Protein AF-0000000084722527 (afdb_homodimer)

Foldseek 3Di:
DWDQVLAFDKAFWDKDAAALVLQVVVCVVVVHPPVLSHPQVVVVVVPDNGRFHDQCSCVPDDGPDDPCNSGVDDPVQKDWDDKDKDFPDTDHHGWIKIKMKGWNGKDWDQDPVGIKIKTKMKMWIATPVRHTGMMMIIIIIGHDPPPPD/DWDQVLAFDKAFWDKDAAALVLQVVVCVVVVHPDVLSHPQVVVVVVPDNGRFHDQCSCVPDDGPDDVCVSGVHDPVQKDWDDKDKDFPDTDHHGWIKIKMKGWNGKDWDQDPVGIKIKTKMKMWIATPVRHTGMMMIIIIIGHDPPPPD

Nearest PDB structures (foldseek):
  8huc-assembly2_B  TM=7.405E-01  e=5.579E-07  Pseudomonas aeruginosa UCBPP-PA14
  8huc-assembly2_D  TM=7.353E-01  e=4.988E-07  Pseudomonas aeruginosa UCBPP-PA14
  8khg-assembly1_B  TM=7.030E-01  e=1.156E-06  Pseudomonas aeruginosa
  8huc-assembly1_A  TM=7.184E-01  e=1.446E-06  Pseudomonas aeruginosa UCBPP-PA14
  8huc-assembly1_C  TM=7.176E-01  e=1.618E-06  Pseudomonas aeruginosa UCBPP-PA14

pLDDT: mean 89.91, std 11.73, range [32.03, 98.75]

Solvent-accessible surface area (backbone atoms only — not comparable to full-atom values): 15650 Å² total; per-residue (Å²): 127,69,61,67,79,34,46,68,44,61,33,59,69,19,82,38,75,37,43,60,68,57,34,35,47,39,30,56,48,32,70,50,80,60,54,40,37,72,34,44,68,59,11,38,76,66,73,35,95,36,27,38,45,59,90,71,48,70,70,39,56,61,50,67,49,49,67,38,70,63,58,70,48,60,74,81,25,55,41,77,38,34,39,36,40,40,45,72,50,87,52,40,48,70,40,47,34,34,20,30,40,30,30,70,39,64,45,83,42,78,51,97,94,38,72,33,29,34,36,31,38,33,37,42,28,22,37,86,86,65,48,72,32,35,38,34,42,35,35,31,38,37,44,68,67,75,67,81,118,128,70,61,67,80,34,47,67,44,61,34,61,69,20,82,37,75,37,44,59,67,56,34,35,48,38,31,55,47,32,71,52,80,58,53,40,38,71,32,44,68,58,10,38,76,65,74,35,94,36,25,39,46,61,90,70,48,69,73,37,56,61,49,67,48,46,67,40,70,62,58,70,47,60,74,82,26,55,40,76,38,31,39,35,39,39,44,71,49,89,52,41,49,70,41,48,33,31,22,29,38,32,30,70,40,67,43,82,42,78,52,98,92,38,74,33,28,34,37,31,38,35,37,42,30,20,38,86,86,64,48,73,33,36,38,34,39,34,34,30,37,37,45,70,70,74,67,79,118

InterPro domains:
  IPR016709 Dehydratase subunit HadA-like [PIRSF018072] (2-147)
  IPR029069 HotDog domain superfamily [SSF54637] (6-145)
  IPR039569 FAS1-like, dehydratase domain region [PF13452] (6-134)

Organism: Cystobacter fuscus (strain ATCC 25194 / DSM 2262 / NBRC 100088 / M29) (NCBI:txid1242864)

Structure (mmCIF, N/CA/C/O backbone):
data_AF-0000000084722527-model_v1
#
loop_
_entity.id
_entity.type
_entity.pdbx_description
1 polymer 'MaoC domain protein'
#
loop_
_atom_site.group_PDB
_atom_site.id
_atom_site.type_symbol
_atom_site.label_atom_id
_atom_site.label_alt_id
_atom_site.label_comp_id
_atom_site.label_asym_id
_atom_site.label_entity_id
_atom_site.label_seq_id
_atom_site.pdbx_PDB_ins_code
_atom_site.Cartn_x
_atom_site.Cartn_y
_atom_site.Cartn_z
_atom_site.occupancy
_atom_site.B_iso_or_equiv
_atom_site.auth_seq_id
_atom_site.auth_comp_id
_atom_site.auth_asym_id
_atom_site.auth_atom_id
_atom_site.pdbx_PDB_model_num
ATOM 1 N N . MET A 1 1 ? 9.117 -26.438 -3.932 1 74.56 1 MET A N 1
ATOM 2 C CA . MET A 1 1 ? 9.656 -25.734 -2.775 1 74.56 1 MET A CA 1
ATOM 3 C C . MET A 1 1 ? 10.688 -24.688 -3.207 1 74.56 1 MET A C 1
ATOM 5 O O . MET A 1 1 ? 11.422 -24.906 -4.172 1 74.56 1 MET A O 1
ATOM 9 N N . LEU A 1 2 ? 10.648 -23.484 -2.516 1 81.94 2 LEU A N 1
ATOM 10 C CA . LEU A 1 2 ? 11.586 -22.438 -2.891 1 81.94 2 LEU A CA 1
ATOM 11 C C . LEU A 1 2 ? 13 -22.781 -2.447 1 81.94 2 LEU A C 1
ATOM 13 O O . LEU A 1 2 ? 13.188 -23.469 -1.436 1 81.94 2 LEU A O 1
ATOM 17 N N . ASP A 1 3 ? 13.922 -22.453 -3.217 1 83.44 3 ASP A N 1
ATOM 18 C CA . ASP A 1 3 ? 15.336 -22.594 -2.867 1 83.44 3 ASP A CA 1
ATOM 19 C C . ASP A 1 3 ? 15.711 -21.672 -1.708 1 83.44 3 ASP A C 1
ATOM 21 O O . ASP A 1 3 ? 15.711 -20.453 -1.854 1 83.44 3 ASP A O 1
ATOM 25 N N . LYS A 1 4 ? 16.016 -22.203 -0.571 1 86.44 4 LYS A N 1
ATOM 26 C CA . LYS A 1 4 ? 16.359 -21.406 0.607 1 86.44 4 LYS A CA 1
ATOM 27 C C . LYS A 1 4 ? 17.641 -20.594 0.368 1 86.44 4 LYS A C 1
ATOM 29 O O . LYS A 1 4 ? 17.906 -19.641 1.095 1 86.44 4 LYS A O 1
ATOM 34 N N . ASN A 1 5 ? 18.359 -20.984 -0.631 1 87.06 5 ASN A N 1
ATOM 35 C CA . ASN A 1 5 ? 19.562 -20.234 -0.964 1 87.06 5 ASN A CA 1
ATOM 36 C C . ASN A 1 5 ? 19.234 -18.859 -1.533 1 87.06 5 ASN A C 1
ATOM 38 O O . ASN A 1 5 ? 20.109 -18.016 -1.686 1 87.06 5 ASN A O 1
ATOM 42 N N . ALA A 1 6 ? 18 -18.734 -1.742 1 89.19 6 ALA A N 1
ATOM 43 C CA . ALA A 1 6 ? 17.562 -17.438 -2.254 1 89.19 6 ALA A CA 1
ATOM 44 C C . ALA A 1 6 ? 17.641 -16.359 -1.174 1 89.19 6 ALA A C 1
ATOM 46 O O . ALA A 1 6 ? 17.672 -15.164 -1.479 1 89.19 6 ALA A O 1
ATOM 47 N N . ILE A 1 7 ? 17.625 -16.797 0.083 1 93.06 7 ILE A N 1
ATOM 48 C CA . ILE A 1 7 ? 17.641 -15.836 1.183 1 93.06 7 ILE A CA 1
ATOM 49 C C . ILE A 1 7 ? 18.891 -14.961 1.076 1 93.06 7 ILE A C 1
ATOM 51 O O . ILE A 1 7 ? 20 -15.477 0.909 1 93.06 7 ILE A O 1
ATOM 55 N N . GLY A 1 8 ? 18.703 -13.68 1.113 1 93.06 8 GLY A N 1
ATOM 56 C CA . GLY A 1 8 ? 19.828 -12.758 1.062 1 93.06 8 GLY A CA 1
ATOM 57 C C . GLY A 1 8 ? 20.109 -12.242 -0.335 1 93.06 8 GLY A C 1
ATOM 58 O O . GLY A 1 8 ? 20.828 -11.25 -0.503 1 93.06 8 GLY A O 1
ATOM 59 N N . ARG A 1 9 ? 19.609 -12.961 -1.325 1 92.5 9 ARG A N 1
ATOM 60 C CA . ARG A 1 9 ? 19.734 -12.422 -2.678 1 92.5 9 ARG A CA 1
ATOM 61 C C . ARG A 1 9 ? 19.141 -11.023 -2.771 1 92.5 9 ARG A C 1
ATOM 63 O O . ARG A 1 9 ? 18.078 -10.758 -2.193 1 92.5 9 ARG A O 1
ATOM 70 N N . ALA A 1 10 ? 19.906 -10.156 -3.477 1 92.56 10 ALA A N 1
ATOM 71 C CA . ALA A 1 10 ? 19.453 -8.773 -3.613 1 92.56 10 ALA A CA 1
ATOM 72 C C . ALA A 1 10 ? 19.703 -8.25 -5.027 1 92.56 10 ALA A C 1
ATOM 74 O O . ALA A 1 10 ? 20.641 -8.688 -5.699 1 92.56 10 ALA A O 1
ATOM 75 N N . SER A 1 11 ? 18.859 -7.441 -5.453 1 92 11 SER A N 1
ATOM 76 C CA . SER A 1 11 ? 19.094 -6.754 -6.719 1 92 11 SER A CA 1
ATOM 77 C C . SER A 1 11 ? 20.031 -5.566 -6.543 1 92 11 SER A C 1
ATOM 79 O O . SER A 1 11 ? 20.172 -5.043 -5.438 1 92 11 SER A O 1
ATOM 81 N N . PRO A 1 12 ? 20.75 -5.227 -7.699 1 91.94 12 PRO A N 1
ATOM 82 C CA . PRO A 1 12 ? 21.344 -3.889 -7.629 1 91.94 12 PRO A CA 1
ATOM 83 C C . PRO A 1 12 ? 20.297 -2.787 -7.461 1 91.94 12 PRO A C 1
ATOM 85 O O . PRO A 1 12 ? 19.125 -3.002 -7.754 1 91.94 12 PRO A O 1
ATOM 88 N N . PRO A 1 13 ? 20.734 -1.684 -6.883 1 94.3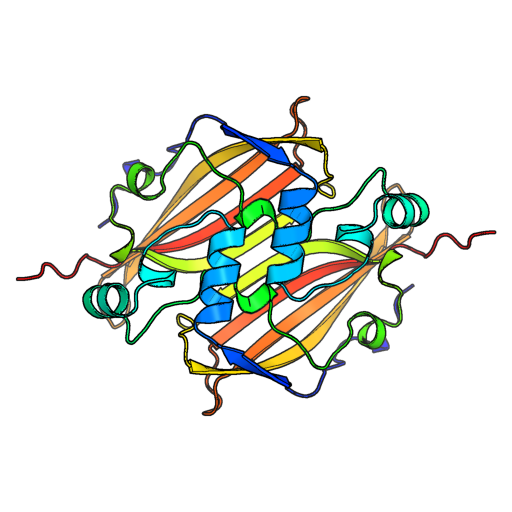8 13 PRO A N 1
ATOM 89 C CA . PRO A 1 13 ? 19.781 -0.569 -6.82 1 94.38 13 PRO A CA 1
ATOM 90 C C . PRO A 1 13 ? 19.359 -0.081 -8.203 1 94.38 13 PRO A C 1
ATOM 92 O O . PRO A 1 13 ? 20.172 -0.078 -9.141 1 94.38 13 PRO A O 1
ATOM 95 N N . PHE A 1 14 ? 18.141 0.247 -8.328 1 95.56 14 PHE A N 1
ATOM 96 C CA . PHE A 1 14 ? 17.578 0.773 -9.57 1 95.56 14 PHE A CA 1
ATOM 97 C C . PHE A 1 14 ? 17 2.166 -9.352 1 95.56 14 PHE A C 1
ATOM 99 O O . PHE A 1 14 ? 16.266 2.396 -8.383 1 95.56 14 PHE A O 1
ATOM 106 N N . LEU A 1 15 ? 17.328 3.023 -10.258 1 97.56 15 LEU A N 1
ATOM 107 C CA . LEU A 1 15 ? 16.922 4.414 -10.102 1 97.56 15 LEU A CA 1
ATOM 108 C C . LEU A 1 15 ? 15.461 4.602 -10.5 1 97.56 15 LEU A C 1
ATOM 110 O O . LEU A 1 15 ? 15.047 4.148 -11.57 1 97.56 15 LEU A O 1
ATOM 114 N N . ASN A 1 16 ? 14.672 5.219 -9.656 1 98.12 16 ASN A N 1
ATOM 115 C CA . ASN A 1 16 ? 13.328 5.727 -9.914 1 98.12 16 ASN A CA 1
ATOM 116 C C . ASN A 1 16 ? 13.281 7.25 -9.828 1 98.12 16 ASN A C 1
ATOM 118 O O . ASN A 1 16 ? 13.547 7.824 -8.766 1 98.12 16 ASN A O 1
ATOM 122 N N . GLU A 1 17 ? 12.938 7.871 -10.969 1 98.44 17 GLU A N 1
ATOM 123 C CA . GLU A 1 17 ? 12.711 9.312 -10.961 1 98.44 17 GLU A CA 1
ATOM 124 C C . GLU A 1 17 ? 11.242 9.641 -10.711 1 98.44 17 GLU A C 1
ATOM 126 O O . GLU A 1 17 ? 10.367 9.211 -11.469 1 98.44 17 GLU A O 1
ATOM 131 N N . VAL A 1 18 ? 11 10.391 -9.695 1 98.38 18 VAL A N 1
ATOM 132 C CA . VAL A 1 18 ? 9.625 10.688 -9.297 1 98.38 18 VAL A CA 1
ATOM 133 C C . VAL A 1 18 ? 9.117 11.898 -10.078 1 98.38 18 VAL A C 1
ATOM 135 O O . VAL A 1 18 ? 9.516 13.031 -9.797 1 98.38 18 VAL A O 1
ATOM 138 N N . GLU A 1 19 ? 8.211 11.633 -10.977 1 98.19 19 GLU A N 1
ATOM 139 C CA . GLU A 1 19 ? 7.656 12.688 -11.828 1 98.19 19 GLU A CA 1
ATOM 140 C C . GLU A 1 19 ? 6.309 13.172 -11.305 1 98.19 19 GLU A C 1
ATOM 142 O O . GLU A 1 19 ? 5.523 12.391 -10.773 1 98.19 19 GLU A O 1
ATOM 147 N N . LYS A 1 20 ? 6.047 14.469 -11.57 1 98.19 20 LYS A N 1
ATOM 148 C CA . LYS A 1 20 ? 4.746 15.023 -11.195 1 98.19 20 LYS A CA 1
ATOM 149 C C . LYS A 1 20 ? 3.609 14.25 -11.859 1 98.19 20 LYS A C 1
ATOM 151 O O . LYS A 1 20 ? 2.6 13.953 -11.219 1 98.19 20 LYS A O 1
ATOM 156 N N . GLY A 1 21 ? 3.818 13.977 -13.148 1 97.88 21 GLY A N 1
ATOM 157 C CA . GLY A 1 21 ? 2.793 13.25 -13.875 1 97.88 21 GLY A CA 1
ATOM 158 C C . GLY A 1 21 ? 2.5 11.883 -13.289 1 97.88 21 GLY A C 1
ATOM 159 O O . GLY A 1 21 ? 1.345 11.453 -13.234 1 97.88 21 GLY A O 1
ATOM 160 N N . ALA A 1 22 ? 3.527 11.195 -12.883 1 97.62 22 ALA A N 1
ATOM 161 C CA . ALA A 1 22 ? 3.355 9.883 -12.273 1 97.62 22 ALA A CA 1
ATOM 162 C C . ALA A 1 22 ? 2.582 9.977 -10.969 1 97.62 22 ALA A C 1
ATOM 164 O O . ALA A 1 22 ? 1.704 9.156 -10.695 1 97.62 22 ALA A O 1
ATOM 165 N N . ILE A 1 23 ? 2.902 11 -10.125 1 98.25 23 ILE A N 1
ATOM 166 C CA . ILE A 1 23 ? 2.201 11.227 -8.867 1 98.25 23 ILE A CA 1
ATOM 167 C C . ILE A 1 23 ? 0.716 11.461 -9.141 1 98.25 23 ILE A C 1
ATOM 169 O O . ILE A 1 23 ? -0.143 10.859 -8.492 1 98.25 23 ILE A O 1
ATOM 173 N N . ARG A 1 24 ? 0.403 12.266 -10.148 1 97.94 24 ARG A N 1
ATOM 174 C CA . ARG A 1 24 ? -0.982 12.609 -10.461 1 97.94 24 ARG A CA 1
ATOM 175 C C . ARG A 1 24 ? -1.755 11.383 -10.938 1 97.94 24 ARG A C 1
ATOM 177 O O . ARG A 1 24 ? -2.877 11.141 -10.484 1 97.94 24 ARG A O 1
ATOM 184 N N . ARG A 1 25 ? -1.151 10.648 -11.812 1 97.69 25 ARG A N 1
ATOM 185 C CA . ARG A 1 25 ? -1.811 9.445 -12.312 1 97.69 25 ARG A CA 1
ATOM 186 C C . ARG A 1 25 ? -2.084 8.453 -11.188 1 97.69 25 ARG A C 1
ATOM 188 O O . ARG A 1 25 ? -3.146 7.832 -11.148 1 97.69 25 ARG A O 1
ATOM 195 N N . PHE A 1 26 ? -1.104 8.328 -10.312 1 97.81 26 PHE A N 1
ATOM 196 C CA . PHE A 1 26 ? -1.266 7.43 -9.172 1 97.81 26 PHE A CA 1
ATOM 197 C C . PHE A 1 26 ? -2.404 7.898 -8.273 1 97.81 26 PHE A C 1
ATOM 199 O O . PHE A 1 26 ? -3.287 7.113 -7.926 1 97.81 26 PHE A O 1
ATOM 206 N N . ALA A 1 27 ? -2.43 9.148 -7.945 1 96.5 27 ALA A N 1
ATOM 207 C CA . ALA A 1 27 ? -3.482 9.711 -7.105 1 96.5 27 ALA A CA 1
ATOM 208 C C . ALA A 1 27 ? -4.855 9.531 -7.746 1 96.5 27 ALA A C 1
ATOM 210 O O . ALA A 1 27 ? -5.828 9.195 -7.062 1 96.5 27 ALA A O 1
ATOM 211 N N . GLU A 1 28 ? -4.934 9.734 -9.047 1 96 28 GLU A N 1
ATOM 212 C CA . GLU A 1 28 ? -6.188 9.539 -9.766 1 96 28 GLU A CA 1
ATOM 213 C C . GLU A 1 28 ? -6.68 8.102 -9.648 1 96 28 GLU A C 1
ATOM 215 O O . GLU A 1 28 ? -7.875 7.863 -9.461 1 96 28 GLU A O 1
ATOM 220 N N . SER A 1 29 ? -5.777 7.215 -9.781 1 95.31 29 SER A N 1
ATOM 221 C CA . SER A 1 29 ? -6.156 5.805 -9.703 1 95.31 29 SER A CA 1
ATOM 222 C C . SER A 1 29 ? -6.68 5.453 -8.312 1 95.31 29 SER A C 1
ATOM 224 O O . SER A 1 29 ? -7.449 4.5 -8.156 1 95.31 29 SER A O 1
ATOM 226 N N . LEU A 1 30 ? -6.238 6.148 -7.281 1 93.81 30 LEU A N 1
ATOM 227 C CA . LEU A 1 30 ? -6.719 5.957 -5.918 1 93.81 30 LEU A CA 1
ATOM 228 C C . LEU A 1 30 ? -8.078 6.617 -5.723 1 93.81 30 LEU A C 1
ATOM 230 O O . LEU A 1 30 ? -8.766 6.355 -4.73 1 93.81 30 LEU A O 1
ATOM 234 N N . GLY A 1 31 ? -8.422 7.496 -6.652 1 91.81 31 GLY A N 1
ATOM 235 C CA . GLY A 1 31 ? -9.578 8.344 -6.406 1 91.81 31 GLY A CA 1
ATOM 236 C C . GLY A 1 31 ? -9.336 9.383 -5.324 1 91.81 31 GLY A C 1
ATOM 237 O O . GLY A 1 31 ? -10.273 9.805 -4.641 1 91.81 31 GLY A O 1
ATOM 238 N N . ASP A 1 32 ? -8.109 9.703 -4.996 1 89.69 32 ASP A N 1
ATOM 239 C CA . ASP A 1 32 ? -7.711 10.711 -4.012 1 89.69 32 ASP A CA 1
ATOM 240 C C . ASP A 1 32 ? -7.379 12.039 -4.688 1 89.69 32 ASP A C 1
ATOM 242 O O . ASP A 1 32 ? -6.34 12.164 -5.344 1 89.69 32 ASP A O 1
ATOM 246 N N . TYR A 1 33 ? -8.18 13.031 -4.473 1 90.69 33 TYR A N 1
ATOM 247 C CA . TYR A 1 33 ? -8.023 14.289 -5.18 1 90.69 33 TYR A CA 1
ATOM 248 C C . TYR A 1 33 ? -7.523 15.383 -4.242 1 90.69 33 TYR A C 1
ATOM 250 O O . TYR A 1 33 ? -7.84 16.562 -4.43 1 90.69 33 TYR A O 1
ATOM 258 N N . ASN A 1 34 ? -6.82 14.992 -3.195 1 88.94 34 ASN A N 1
ATOM 259 C CA . ASN A 1 34 ? -6.102 15.961 -2.373 1 88.94 34 ASN A CA 1
ATOM 260 C C . ASN A 1 34 ? -5.211 16.859 -3.221 1 88.94 34 ASN A C 1
ATOM 262 O O . ASN A 1 34 ? -4.332 16.391 -3.934 1 88.94 34 ASN A O 1
ATOM 266 N N . PRO A 1 35 ? -5.422 18.141 -3.152 1 93.81 35 PRO A N 1
ATOM 267 C CA . PRO A 1 35 ? -4.703 19.047 -4.051 1 93.81 35 PRO A CA 1
ATOM 268 C C . PRO A 1 35 ? -3.188 18.969 -3.881 1 93.81 35 PRO A C 1
ATOM 270 O O . PRO A 1 35 ? -2.439 19.375 -4.773 1 93.81 35 PRO A O 1
ATOM 273 N N . ILE A 1 36 ? -2.648 18.438 -2.768 1 93.12 36 ILE A N 1
ATOM 274 C CA . ILE A 1 36 ? -1.209 18.391 -2.543 1 93.12 36 ILE A CA 1
ATOM 275 C C . ILE A 1 36 ? -0.568 17.422 -3.545 1 93.12 36 ILE A C 1
ATOM 277 O O . ILE A 1 36 ? 0.649 17.453 -3.74 1 93.12 36 ILE A O 1
ATOM 281 N N . TYR A 1 37 ? -1.357 16.578 -4.195 1 96.69 37 TYR A N 1
ATOM 282 C CA . TYR A 1 37 ? -0.841 15.633 -5.18 1 96.69 37 TYR A CA 1
ATOM 283 C C . TYR A 1 37 ? -0.865 16.234 -6.578 1 96.69 37 TYR A C 1
ATOM 285 O O . TYR A 1 37 ? -0.259 15.703 -7.508 1 96.69 37 TYR A O 1
ATOM 293 N N . TYR A 1 38 ? -1.488 17.344 -6.809 1 97.44 38 TYR A N 1
ATOM 294 C CA . TYR A 1 38 ? -1.798 17.812 -8.148 1 97.44 38 TYR A CA 1
ATOM 295 C C . TYR A 1 38 ? -1.269 19.219 -8.367 1 97.44 38 TYR A C 1
ATOM 297 O O . TYR A 1 38 ? -0.837 19.578 -9.469 1 97.44 38 TYR A O 1
ATOM 305 N N . ASP A 1 39 ? -1.399 20.047 -7.336 1 97.5 39 ASP A N 1
ATOM 306 C CA . ASP A 1 39 ? -1.161 21.484 -7.434 1 97.5 39 ASP A CA 1
ATOM 307 C C . ASP A 1 39 ? 0.083 21.891 -6.648 1 97.5 39 ASP A C 1
ATOM 309 O O . ASP A 1 39 ? 0.046 21.969 -5.418 1 97.5 39 ASP A O 1
ATOM 313 N N . GLU A 1 40 ? 1.125 22.234 -7.355 1 97.12 40 GLU A N 1
ATOM 314 C CA . GLU A 1 40 ? 2.4 22.547 -6.715 1 97.12 40 GLU A CA 1
ATOM 315 C C . GLU A 1 40 ? 2.281 23.766 -5.809 1 97.12 40 GLU A C 1
ATOM 317 O O . GLU A 1 40 ? 2.873 23.812 -4.727 1 97.12 40 GLU A O 1
ATOM 322 N N . GLU A 1 41 ? 1.612 24.797 -6.27 1 97.19 41 GLU A N 1
ATOM 323 C CA . GLU A 1 41 ? 1.438 26 -5.449 1 97.19 41 GLU A CA 1
ATOM 324 C C . GLU A 1 41 ? 0.711 25.672 -4.148 1 97.19 41 GLU A C 1
ATOM 326 O O . GLU A 1 41 ? 1.104 26.141 -3.078 1 97.19 41 GLU A O 1
ATOM 331 N N . TYR A 1 42 ? -0.337 24.922 -4.305 1 95.06 42 TYR A N 1
ATOM 332 C CA . TYR A 1 42 ? -1.058 24.516 -3.104 1 95.06 42 TYR A CA 1
ATOM 333 C C . TYR A 1 42 ? -0.158 23.703 -2.178 1 95.06 42 TYR A C 1
ATOM 335 O O . TYR A 1 42 ? -0.179 23.891 -0.959 1 95.06 42 TYR A O 1
ATOM 343 N N . ALA A 1 43 ? 0.605 22.734 -2.697 1 94.44 43 ALA A N 1
ATOM 344 C CA . ALA A 1 43 ? 1.517 21.922 -1.892 1 94.44 43 ALA A CA 1
ATOM 345 C C . ALA A 1 43 ? 2.518 22.797 -1.147 1 94.44 43 ALA A C 1
ATOM 347 O O . ALA A 1 43 ? 2.734 22.625 0.054 1 94.44 43 ALA A O 1
ATOM 348 N N . ARG A 1 44 ? 3.072 23.797 -1.821 1 95 44 ARG A N 1
ATOM 349 C CA . ARG A 1 44 ? 4.027 24.703 -1.191 1 95 44 ARG A CA 1
ATOM 350 C C . ARG A 1 44 ? 3.367 25.5 -0.068 1 95 44 ARG A C 1
ATOM 352 O O . ARG A 1 44 ? 3.949 25.672 1.005 1 95 44 ARG A O 1
ATOM 359 N N . ALA A 1 45 ? 2.188 25.953 -0.37 1 92.81 45 ALA A N 1
ATOM 360 C CA . ALA A 1 45 ? 1.446 26.703 0.641 1 92.81 45 ALA A CA 1
ATOM 361 C C . ALA A 1 45 ? 1.139 25.828 1.854 1 92.81 45 ALA A C 1
ATOM 363 O O . ALA A 1 45 ? 0.921 26.344 2.955 1 92.81 45 ALA A O 1
ATOM 364 N N . SER A 1 46 ? 1.127 24.516 1.646 1 88.19 46 SER A N 1
ATOM 365 C CA . SER A 1 46 ? 0.831 23.562 2.709 1 88.19 46 SER A CA 1
ATOM 366 C C . SER A 1 46 ? 2.102 23.125 3.43 1 88.19 46 SER A C 1
ATOM 368 O O . SER A 1 46 ? 2.062 22.25 4.289 1 88.19 46 SER A O 1
ATOM 370 N N . GLY A 1 47 ? 3.254 23.641 3.016 1 89.94 47 GLY A N 1
ATOM 371 C CA . GLY A 1 47 ? 4.48 23.406 3.758 1 89.94 47 GLY A CA 1
ATOM 372 C C . GLY A 1 47 ? 5.395 22.391 3.084 1 89.94 47 GLY A C 1
ATOM 373 O O . GLY A 1 47 ? 6.414 22 3.652 1 89.94 47 GLY A O 1
ATOM 374 N N . TYR A 1 48 ? 5.074 21.953 1.929 1 93.12 48 TYR A N 1
ATOM 375 C CA . TYR A 1 48 ? 5.91 21 1.197 1 93.12 48 TYR A CA 1
ATOM 376 C C . TYR A 1 48 ? 6.719 21.703 0.117 1 93.12 48 TYR A C 1
ATOM 378 O O . TYR A 1 48 ? 6.32 22.766 -0.37 1 93.12 48 TYR A O 1
ATOM 386 N N . PRO A 1 49 ? 7.797 21.172 -0.218 1 95.75 49 PRO A N 1
ATOM 387 C CA . PRO A 1 49 ? 8.609 21.828 -1.239 1 95.75 49 PRO A CA 1
ATOM 388 C C . PRO A 1 49 ? 7.996 21.75 -2.633 1 95.75 49 PRO A C 1
ATOM 390 O O . PRO A 1 49 ? 8.289 22.578 -3.496 1 95.75 49 PRO A O 1
ATOM 393 N N . THR A 1 50 ? 7.242 20.797 -2.971 1 97.25 50 THR A N 1
ATOM 394 C CA . THR A 1 50 ? 6.551 20.5 -4.223 1 97.25 50 THR A CA 1
ATOM 395 C C . THR A 1 50 ? 5.445 19.484 -4 1 97.25 50 THR A C 1
ATOM 397 O O . THR A 1 50 ? 5.121 19.141 -2.859 1 97.25 50 THR A O 1
ATOM 400 N N . VAL A 1 51 ? 4.824 19 -5.074 1 97.06 51 VAL A N 1
ATOM 401 C CA . VAL A 1 51 ? 3.771 18 -4.91 1 97.06 51 VAL A CA 1
ATOM 402 C C . VAL A 1 51 ? 4.348 16.75 -4.254 1 97.06 51 VAL A C 1
ATOM 404 O O . VAL A 1 51 ? 5.492 16.375 -4.508 1 97.06 51 VAL A O 1
ATOM 407 N N . VAL A 1 52 ? 3.543 16.109 -3.459 1 96.25 52 VAL A N 1
ATOM 408 C CA . VAL A 1 52 ? 3.906 14.969 -2.625 1 96.25 52 VAL A CA 1
ATOM 409 C C . VAL A 1 52 ? 3.279 13.703 -3.191 1 96.25 52 VAL A C 1
ATOM 411 O O . VAL A 1 52 ? 2.127 13.711 -3.633 1 96.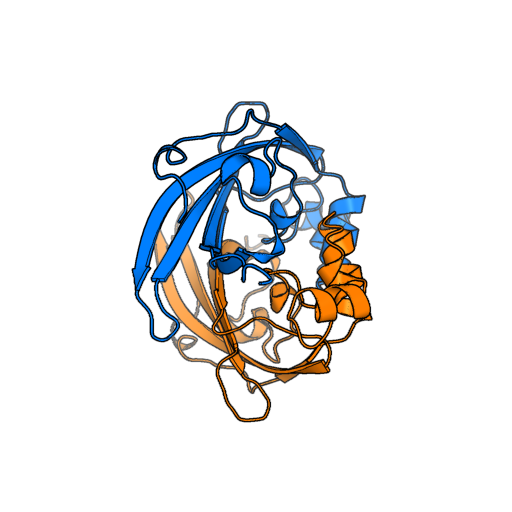25 52 VAL A O 1
ATOM 414 N N . ALA A 1 53 ? 3.998 12.648 -3.189 1 97.19 53 ALA A N 1
ATOM 415 C CA . ALA A 1 53 ? 3.438 11.367 -3.627 1 97.19 53 ALA A CA 1
ATOM 416 C C . ALA A 1 53 ? 2.486 10.797 -2.58 1 97.19 53 ALA A C 1
ATOM 418 O O . ALA A 1 53 ? 2.732 10.922 -1.377 1 97.19 53 ALA A O 1
ATOM 419 N N . PRO A 1 54 ? 1.427 10.117 -3.027 1 95.06 54 PRO A N 1
ATOM 420 C CA . PRO A 1 54 ? 0.578 9.414 -2.062 1 95.06 54 PRO A CA 1
ATOM 421 C C . PRO A 1 54 ? 1.319 8.305 -1.327 1 95.06 54 PRO A C 1
ATOM 423 O O . PRO A 1 54 ? 2.324 7.789 -1.827 1 95.06 54 PRO A O 1
ATOM 426 N N . PRO A 1 55 ? 0.946 7.922 -0.075 1 89.75 55 PRO A N 1
ATOM 427 C CA . PRO A 1 55 ? 1.668 6.992 0.796 1 89.75 55 PRO A CA 1
ATOM 428 C C . PRO A 1 55 ? 1.952 5.652 0.123 1 89.75 55 PRO A C 1
ATOM 430 O O . PRO A 1 55 ? 2.924 4.977 0.47 1 89.75 55 PRO A O 1
ATOM 433 N N . THR A 1 56 ? 1.215 5.016 -0.687 1 95.19 56 THR A N 1
ATOM 434 C CA . THR A 1 56 ? 1.469 3.711 -1.288 1 95.19 56 THR A CA 1
ATOM 435 C C . THR A 1 56 ? 2.131 3.865 -2.654 1 95.19 56 THR A C 1
ATOM 437 O O . THR A 1 56 ? 2.324 2.883 -3.373 1 95.19 56 THR A O 1
ATOM 440 N N . PHE A 1 57 ? 2.682 5.039 -2.895 1 97.69 57 PHE A N 1
ATOM 441 C CA . PHE A 1 57 ? 3.26 5.355 -4.195 1 97.69 57 PHE A CA 1
ATOM 442 C C . PHE A 1 57 ? 4.465 4.465 -4.48 1 97.69 57 PHE A C 1
ATOM 444 O O . PHE A 1 57 ? 4.691 4.07 -5.625 1 97.69 57 PHE A O 1
ATOM 451 N N . PRO A 1 58 ? 5.273 4.035 -3.531 1 97.19 58 PRO A N 1
ATOM 452 C CA . PRO A 1 58 ? 6.43 3.184 -3.814 1 97.19 58 PRO A CA 1
ATOM 453 C C . PRO A 1 58 ? 6.039 1.842 -4.43 1 97.19 58 PRO A C 1
ATOM 455 O O . PRO A 1 58 ? 6.891 1.137 -4.977 1 97.19 58 PRO A O 1
ATOM 458 N N . ALA A 1 59 ? 4.793 1.476 -4.316 1 95.44 59 ALA A N 1
ATOM 459 C CA . ALA A 1 59 ? 4.332 0.273 -5.004 1 95.44 59 ALA A CA 1
ATOM 460 C C . ALA A 1 59 ? 4.562 0.378 -6.508 1 95.44 59 ALA A C 1
ATOM 462 O O . ALA A 1 59 ? 4.617 -0.637 -7.207 1 95.44 59 ALA A O 1
ATOM 463 N N . SER A 1 60 ? 4.727 1.576 -7.023 1 96.19 60 SER A N 1
ATOM 464 C CA . SER A 1 60 ? 4.918 1.796 -8.453 1 96.19 60 SER A CA 1
ATOM 465 C C . SER A 1 60 ? 6.395 1.785 -8.82 1 96.19 60 SER A C 1
ATOM 467 O O . SER A 1 60 ? 6.746 1.88 -10 1 96.19 60 SER A O 1
ATOM 469 N N . PHE A 1 61 ? 7.234 1.743 -7.824 1 95.69 61 PHE A N 1
ATOM 470 C CA . PHE A 1 61 ? 8.664 1.783 -8.125 1 95.69 61 PHE A CA 1
ATOM 471 C C . PHE A 1 61 ? 9.133 0.459 -8.711 1 95.69 61 PHE A C 1
ATOM 473 O O . PHE A 1 61 ? 8.664 -0.607 -8.312 1 95.69 61 PHE A O 1
ATOM 480 N N . SER A 1 62 ? 10.055 0.584 -9.617 1 85.56 62 SER A N 1
ATOM 481 C CA . SER A 1 62 ? 10.695 -0.588 -10.195 1 85.56 62 SER A CA 1
ATOM 482 C C . SER A 1 62 ? 11.969 -0.958 -9.438 1 85.56 62 SER A C 1
ATOM 484 O O . SER A 1 62 ? 12.602 -0.1 -8.82 1 85.56 62 SER A O 1
ATOM 486 N N . SER A 1 63 ? 12.094 -2.188 -9.367 1 77.69 63 SER A N 1
ATOM 487 C CA . SER A 1 63 ? 13.398 -2.703 -8.953 1 77.69 63 SER A CA 1
ATOM 488 C C . SER A 1 63 ? 14.094 -3.438 -10.094 1 77.69 63 SER A C 1
ATOM 490 O O . SER A 1 63 ? 13.453 -3.834 -11.062 1 77.69 63 SER A O 1
ATOM 492 N N . ALA A 1 64 ? 15.398 -3.441 -10.016 1 68.38 64 ALA A N 1
ATOM 493 C CA . ALA A 1 64 ? 16.172 -4.141 -11.039 1 68.38 64 ALA A CA 1
ATOM 494 C C . ALA A 1 64 ? 15.906 -5.645 -10.992 1 68.38 64 ALA A C 1
ATOM 496 O O . ALA A 1 64 ? 16.172 -6.355 -11.961 1 68.38 64 ALA A O 1
ATOM 497 N N . ALA A 1 65 ? 15.414 -6.02 -9.867 1 67.19 65 ALA A N 1
ATOM 498 C CA . ALA A 1 65 ? 15.156 -7.453 -9.758 1 67.19 65 ALA A CA 1
ATOM 499 C C . ALA A 1 65 ? 13.695 -7.766 -10.062 1 67.19 65 ALA A C 1
ATOM 501 O O . ALA A 1 65 ? 12.797 -7.023 -9.656 1 67.19 65 ALA A O 1
ATOM 502 N N . ASP A 1 66 ? 13.523 -8.711 -10.883 1 73.62 66 ASP A N 1
ATOM 503 C CA . ASP A 1 66 ? 12.227 -9.367 -11.031 1 73.62 66 ASP A CA 1
ATOM 504 C C . ASP A 1 66 ? 12.039 -10.461 -9.984 1 73.62 66 ASP A C 1
ATOM 506 O O . ASP A 1 66 ? 12.953 -11.234 -9.711 1 73.62 66 ASP A O 1
ATOM 510 N N . LEU A 1 67 ? 10.945 -10.383 -9.219 1 79.19 67 LEU A N 1
ATOM 511 C CA . LEU A 1 67 ? 10.664 -11.367 -8.18 1 79.19 67 LEU A CA 1
ATOM 512 C C . LEU A 1 67 ? 10.805 -12.781 -8.719 1 79.19 67 LEU A C 1
ATOM 514 O O . LEU A 1 67 ? 11.25 -13.68 -8.008 1 79.19 67 LEU A O 1
ATOM 518 N N . ARG A 1 68 ? 10.469 -12.906 -9.93 1 76.56 68 ARG A N 1
ATOM 519 C CA . ARG A 1 68 ? 10.594 -14.219 -10.562 1 76.56 68 ARG A CA 1
ATOM 520 C C . ARG A 1 68 ? 12.047 -14.672 -10.609 1 76.56 68 ARG A C 1
ATOM 522 O O . ARG A 1 68 ? 12.352 -15.836 -10.352 1 76.56 68 ARG A O 1
ATOM 529 N N . GLU A 1 69 ? 12.805 -13.672 -10.938 1 78.75 69 GLU A N 1
ATOM 530 C CA . GLU A 1 69 ? 14.227 -13.977 -10.984 1 78.75 69 GLU A CA 1
ATOM 531 C C . GLU A 1 69 ? 14.789 -14.227 -9.586 1 78.75 69 GLU A C 1
ATOM 533 O O . GLU A 1 69 ? 15.578 -15.148 -9.383 1 78.75 69 GLU A O 1
ATOM 538 N N . LEU A 1 70 ? 14.359 -13.469 -8.695 1 84.75 70 LEU A N 1
ATOM 539 C CA . LEU A 1 70 ? 14.883 -13.57 -7.336 1 84.75 70 LEU A CA 1
ATOM 540 C C . LEU A 1 70 ? 14.438 -14.867 -6.672 1 84.75 70 LEU A C 1
ATOM 542 O O . LEU A 1 70 ? 15.203 -15.492 -5.941 1 84.75 70 LEU A O 1
ATOM 546 N N . LEU A 1 71 ? 13.258 -15.305 -6.961 1 86 71 LEU A N 1
ATOM 547 C CA . LEU A 1 71 ? 12.68 -16.453 -6.266 1 86 71 LEU A CA 1
ATOM 548 C C . LEU A 1 71 ? 12.734 -17.703 -7.145 1 86 71 LEU A C 1
ATOM 550 O O . LEU A 1 71 ? 12.578 -18.828 -6.648 1 86 71 LEU A O 1
ATOM 554 N N . GLY A 1 72 ? 12.891 -17.516 -8.414 1 80.56 72 GLY A N 1
ATOM 555 C CA . GLY A 1 72 ? 12.945 -18.641 -9.336 1 80.56 72 GLY A CA 1
ATOM 556 C C . GLY A 1 72 ? 11.586 -19.266 -9.586 1 80.56 72 GLY A C 1
ATOM 557 O O . GLY A 1 72 ? 11.477 -20.484 -9.711 1 80.56 72 GLY A O 1
ATOM 558 N N . VAL A 1 73 ? 10.516 -18.484 -9.438 1 81.19 73 VAL A N 1
ATOM 559 C CA . VAL A 1 73 ? 9.164 -19 -9.648 1 81.19 73 VAL A CA 1
ATOM 560 C C . VAL A 1 73 ? 8.398 -18.094 -10.594 1 81.19 73 VAL A C 1
ATOM 562 O O . VAL A 1 73 ? 8.82 -16.953 -10.844 1 81.19 73 VAL A O 1
ATOM 565 N N . GLY A 1 74 ? 7.344 -18.656 -11.188 1 76.06 74 GLY A N 1
ATOM 566 C CA . GLY A 1 74 ? 6.48 -17.859 -12.039 1 76.06 74 GLY A CA 1
ATOM 567 C C . GLY A 1 74 ? 5.457 -17.047 -11.258 1 76.06 74 GLY A C 1
ATOM 568 O O . GLY A 1 74 ? 5.168 -17.359 -10.102 1 76.06 74 GLY A O 1
ATOM 569 N N . ILE A 1 75 ? 4.988 -15.977 -11.844 1 71.12 75 ILE A N 1
ATOM 570 C CA . ILE A 1 75 ? 4.07 -15.031 -11.219 1 71.12 75 ILE A CA 1
ATOM 571 C C . ILE A 1 75 ? 2.785 -15.75 -10.812 1 71.12 75 ILE A C 1
ATOM 573 O O . ILE A 1 75 ? 2.137 -15.367 -9.836 1 71.12 75 ILE A O 1
ATOM 577 N N . LYS A 1 76 ? 2.459 -16.828 -11.445 1 73.12 76 LYS A N 1
ATOM 578 C CA . LYS A 1 76 ? 1.235 -17.578 -11.164 1 73.12 76 LYS A CA 1
ATOM 579 C C . LYS A 1 76 ? 1.317 -18.266 -9.812 1 73.12 76 LYS A C 1
ATOM 581 O O . LYS A 1 76 ? 0.291 -18.609 -9.219 1 73.12 76 LYS A O 1
ATOM 586 N N . SER A 1 77 ? 2.473 -18.422 -9.391 1 79.31 77 SER A N 1
ATOM 587 C CA . SER A 1 77 ? 2.678 -19.156 -8.141 1 79.31 77 SER A CA 1
ATOM 588 C C . SER A 1 77 ? 2.662 -18.203 -6.941 1 79.31 77 SER A C 1
ATOM 590 O O . SER A 1 77 ? 2.709 -18.641 -5.793 1 79.31 77 SER A O 1
ATOM 592 N N . LEU A 1 78 ? 2.512 -16.969 -7.273 1 81.31 78 LEU A N 1
ATOM 593 C CA . LEU A 1 78 ? 2.701 -16 -6.199 1 81.31 78 LEU A CA 1
ATOM 594 C C . LEU A 1 78 ? 1.365 -15.422 -5.742 1 81.31 78 LEU A C 1
ATOM 596 O O . LEU A 1 78 ? 0.574 -14.961 -6.566 1 81.31 78 LEU A O 1
ATOM 600 N N . LEU A 1 79 ? 1.093 -15.57 -4.496 1 82.81 79 LEU A N 1
ATOM 601 C CA . LEU A 1 79 ? -0.037 -14.922 -3.846 1 82.81 79 LEU A CA 1
ATOM 602 C C . LEU A 1 79 ? 0.442 -13.914 -2.801 1 82.81 79 LEU A C 1
ATOM 604 O O . LEU A 1 79 ? 1.19 -14.273 -1.889 1 82.81 79 LEU A O 1
ATOM 608 N N . HIS A 1 80 ? 0.002 -12.703 -2.936 1 87.69 80 HIS A N 1
ATOM 609 C CA . HIS A 1 80 ? 0.371 -11.688 -1.959 1 87.69 80 HIS A CA 1
ATOM 610 C C . HIS A 1 80 ? -0.46 -11.812 -0.687 1 87.69 80 HIS A C 1
ATOM 612 O O . HIS A 1 80 ? -1.69 -11.734 -0.733 1 87.69 80 HIS A O 1
ATOM 618 N N . ALA A 1 81 ? 0.246 -11.992 0.426 1 91.62 81 ALA A N 1
ATOM 619 C CA . ALA A 1 81 ? -0.432 -12.156 1.709 1 91.62 81 ALA A CA 1
ATOM 620 C C . ALA A 1 81 ? -0.432 -10.844 2.496 1 91.62 81 ALA A C 1
ATOM 622 O O . ALA A 1 81 ? -1.438 -10.484 3.111 1 91.62 81 ALA A O 1
ATOM 623 N N . GLU A 1 82 ? 0.725 -10.195 2.518 1 94.12 82 GLU A N 1
ATOM 624 C CA . GLU A 1 82 ? 0.861 -8.953 3.273 1 94.12 82 GLU A CA 1
ATOM 625 C C . GLU A 1 82 ? 1.769 -7.961 2.549 1 94.12 82 GLU A C 1
ATOM 627 O O . GLU A 1 82 ? 2.697 -8.359 1.846 1 94.12 82 GLU A O 1
ATOM 632 N N . GLN A 1 83 ? 1.523 -6.746 2.73 1 94.38 83 GLN A N 1
ATOM 633 C CA . GLN A 1 83 ? 2.4 -5.68 2.26 1 94.38 83 GLN A CA 1
ATOM 634 C C . GLN A 1 83 ? 2.416 -4.508 3.238 1 94.38 83 GLN A C 1
ATOM 636 O O . GLN A 1 83 ? 1.373 -4.121 3.771 1 94.38 83 GLN A O 1
ATOM 641 N N . SER A 1 84 ? 3.588 -4.012 3.504 1 96.44 84 SER A N 1
ATOM 642 C CA . SER A 1 84 ? 3.715 -2.854 4.383 1 96.44 84 SER A CA 1
ATOM 643 C C . SER A 1 84 ? 4.734 -1.858 3.846 1 96.44 84 SER A C 1
ATOM 645 O O . SER A 1 84 ? 5.637 -2.232 3.092 1 96.44 84 SER A O 1
ATOM 647 N N . PHE A 1 85 ? 4.562 -0.61 4.211 1 96.75 85 PHE A N 1
ATOM 648 C CA . PHE A 1 85 ? 5.457 0.502 3.916 1 96.75 85 PHE A CA 1
ATOM 649 C C . PHE A 1 85 ? 5.785 1.286 5.18 1 96.75 85 PHE A C 1
ATOM 651 O O . PHE A 1 85 ? 4.91 1.514 6.02 1 96.75 85 PHE A O 1
ATOM 658 N N . GLU A 1 86 ? 6.977 1.661 5.324 1 96.69 86 GLU A N 1
ATOM 659 C CA . GLU A 1 86 ? 7.457 2.596 6.336 1 96.69 86 GLU A CA 1
ATOM 660 C C . GLU A 1 86 ? 8.219 3.756 5.699 1 96.69 86 GLU A C 1
ATOM 662 O O . GLU A 1 86 ? 9.031 3.553 4.801 1 96.69 86 GLU A O 1
ATOM 667 N N . TYR A 1 87 ? 7.949 4.953 6.234 1 95.56 87 TYR A N 1
ATOM 668 C CA . TYR A 1 87 ? 8.539 6.133 5.613 1 95.56 87 TYR A CA 1
ATOM 669 C C . TYR A 1 87 ? 9.43 6.883 6.602 1 95.56 87 TYR A C 1
ATOM 671 O O . TYR A 1 87 ? 9.031 7.117 7.742 1 95.56 87 TYR A O 1
ATOM 679 N N . GLU A 1 88 ? 10.586 7.23 6.121 1 94.94 88 GLU A N 1
ATOM 680 C CA . GLU A 1 88 ? 11.438 8.141 6.871 1 94.94 88 GLU A CA 1
ATOM 681 C C . GLU A 1 88 ? 11.07 9.594 6.598 1 94.94 88 GLU A C 1
ATOM 683 O O . GLU A 1 88 ? 11.242 10.461 7.465 1 94.94 88 GLU A O 1
ATOM 688 N N . ARG A 1 89 ? 10.641 9.844 5.465 1 93.56 89 ARG A N 1
ATOM 689 C CA . ARG A 1 89 ? 10.125 11.141 5.027 1 93.56 89 ARG A CA 1
ATOM 690 C C . ARG A 1 89 ? 9.188 10.977 3.834 1 93.56 89 ARG A C 1
ATOM 692 O O . ARG A 1 89 ? 9.18 9.938 3.176 1 93.56 89 ARG A O 1
ATOM 699 N N . PRO A 1 90 ? 8.398 12.039 3.523 1 95.06 90 PRO A N 1
ATOM 700 C CA . PRO A 1 90 ? 7.578 11.984 2.309 1 95.06 90 PRO A CA 1
ATOM 701 C C . PRO A 1 90 ? 8.422 11.898 1.036 1 95.06 90 PRO A C 1
ATOM 703 O O . PRO A 1 90 ? 9.617 12.203 1.061 1 95.06 90 PRO A O 1
ATOM 706 N N . ILE A 1 91 ? 7.785 11.414 0.001 1 97.88 91 ILE A N 1
ATOM 707 C CA . ILE A 1 91 ? 8.375 11.383 -1.333 1 97.88 91 ILE A CA 1
ATOM 708 C C . ILE A 1 91 ? 7.852 12.555 -2.154 1 97.88 91 ILE A C 1
ATOM 710 O O . ILE A 1 91 ? 6.648 12.82 -2.184 1 97.88 91 ILE A O 1
ATOM 714 N N . PHE A 1 92 ? 8.742 13.312 -2.818 1 98.06 92 PHE A N 1
ATOM 715 C CA . PHE A 1 92 ? 8.391 14.523 -3.543 1 98.06 92 PHE A CA 1
ATOM 716 C C . PHE A 1 92 ? 8.695 14.375 -5.031 1 98.06 92 PHE A C 1
ATOM 718 O O . PHE A 1 92 ? 9.609 13.648 -5.41 1 98.06 92 PHE A O 1
ATOM 725 N N . ALA A 1 93 ? 7.848 15.062 -5.812 1 98.62 93 ALA A N 1
ATOM 726 C CA . ALA A 1 93 ? 8.234 15.188 -7.215 1 98.62 93 ALA A CA 1
ATOM 727 C C . ALA A 1 93 ? 9.664 15.695 -7.352 1 98.62 93 ALA A C 1
ATOM 729 O O . ALA A 1 93 ? 10.07 16.609 -6.637 1 98.62 93 ALA A O 1
ATOM 730 N N . GLY A 1 94 ? 10.391 15.023 -8.234 1 98.44 94 GLY A N 1
ATOM 731 C CA . GLY A 1 94 ? 11.773 15.398 -8.453 1 98.44 94 GLY A CA 1
ATOM 732 C C . GLY A 1 94 ? 12.758 14.523 -7.703 1 98.44 94 GLY A C 1
ATOM 733 O O . GLY A 1 94 ? 13.953 14.531 -8 1 98.44 94 GLY A O 1
ATOM 734 N N . ASP A 1 95 ? 12.242 13.766 -6.727 1 98.44 95 ASP A N 1
ATOM 735 C CA . ASP A 1 95 ? 13.117 12.812 -6.039 1 98.44 95 ASP A CA 1
ATOM 736 C C . ASP A 1 95 ? 13.742 11.828 -7.023 1 98.44 95 ASP A C 1
ATOM 738 O O . ASP A 1 95 ? 13.109 11.445 -8.016 1 98.44 95 ASP A O 1
ATOM 742 N N . ARG A 1 96 ? 14.938 11.508 -6.785 1 98.69 96 ARG A N 1
ATOM 743 C CA . ARG A 1 96 ? 15.641 10.383 -7.395 1 98.69 96 ARG A CA 1
ATOM 744 C C . ARG A 1 96 ? 15.945 9.305 -6.363 1 98.69 96 ARG A C 1
ATOM 746 O O . ARG A 1 96 ? 16.812 9.484 -5.508 1 98.69 96 ARG A O 1
ATOM 753 N N . ILE A 1 97 ? 15.188 8.234 -6.449 1 98.5 97 ILE A N 1
ATOM 754 C CA . ILE A 1 97 ? 15.227 7.223 -5.402 1 98.5 97 ILE A CA 1
ATOM 755 C C . ILE A 1 97 ? 15.773 5.914 -5.973 1 98.5 97 ILE A C 1
ATOM 757 O O . ILE A 1 97 ? 15.258 5.395 -6.961 1 98.5 97 ILE A O 1
ATOM 761 N N . PHE A 1 98 ? 16.812 5.387 -5.363 1 98.31 98 PHE A N 1
ATOM 762 C CA . PHE A 1 98 ? 17.375 4.09 -5.703 1 98.31 98 PHE A CA 1
ATOM 763 C C . PHE A 1 98 ? 16.75 2.984 -4.863 1 98.31 98 PHE A C 1
ATOM 765 O O . PHE A 1 98 ? 16.766 3.043 -3.631 1 98.31 98 PHE A O 1
ATOM 772 N N . VAL A 1 99 ? 16.156 2.018 -5.555 1 97.44 99 VAL A N 1
ATOM 773 C CA . VAL A 1 99 ? 15.469 0.95 -4.844 1 97.44 99 VAL A CA 1
ATOM 774 C C . VAL A 1 99 ? 16.219 -0.364 -5.016 1 97.44 99 VAL A C 1
ATOM 776 O O . VAL A 1 99 ? 16.578 -0.743 -6.133 1 97.44 99 VAL A O 1
ATOM 779 N N . ALA A 1 100 ? 16.516 -1.021 -3.936 1 96.06 100 ALA A N 1
ATOM 780 C CA . ALA A 1 100 ? 17.047 -2.383 -3.922 1 96.06 100 ALA A CA 1
ATOM 781 C C . ALA A 1 100 ? 16.062 -3.354 -3.291 1 96.06 100 ALA A C 1
ATOM 783 O O . ALA A 1 100 ? 15.414 -3.029 -2.291 1 96.06 100 ALA A O 1
ATOM 784 N N . THR A 1 101 ? 15.914 -4.469 -3.883 1 95.94 101 THR A N 1
ATOM 785 C CA . THR A 1 101 ? 15.031 -5.531 -3.424 1 95.94 101 THR A CA 1
ATOM 786 C C . THR A 1 101 ? 15.828 -6.723 -2.902 1 95.94 101 THR A C 1
ATOM 788 O O . THR A 1 101 ? 16.828 -7.113 -3.506 1 95.94 101 THR A O 1
ATOM 791 N N . ARG A 1 102 ? 15.336 -7.293 -1.814 1 95.88 102 ARG A N 1
ATOM 792 C CA . ARG A 1 102 ? 16.047 -8.414 -1.204 1 95.88 102 ARG A CA 1
ATOM 793 C C . ARG A 1 102 ? 15.07 -9.484 -0.718 1 95.88 102 ARG A C 1
ATOM 795 O O . ARG A 1 102 ? 13.992 -9.164 -0.21 1 95.88 102 ARG A O 1
ATOM 802 N N . VAL A 1 103 ? 15.516 -10.727 -0.838 1 95.94 103 VAL A N 1
ATOM 803 C CA . VAL A 1 103 ? 14.789 -11.82 -0.201 1 95.94 103 VAL A CA 1
ATOM 804 C C . VAL A 1 103 ? 15.188 -11.922 1.27 1 95.94 103 VAL A C 1
ATOM 806 O O . VAL A 1 103 ? 16.312 -12.312 1.591 1 95.94 103 VAL A O 1
ATOM 809 N N . ALA A 1 104 ? 14.305 -11.609 2.09 1 96.69 104 ALA A N 1
ATOM 810 C CA . ALA A 1 104 ? 14.617 -11.547 3.514 1 96.69 104 ALA A CA 1
ATOM 811 C C . ALA A 1 104 ? 14.477 -12.914 4.168 1 96.69 104 ALA A C 1
ATOM 813 O O . ALA A 1 104 ? 15.289 -13.289 5.023 1 96.69 104 ALA A O 1
ATOM 814 N N . GLU A 1 105 ? 13.438 -13.617 3.807 1 95.94 105 GLU A N 1
ATOM 815 C CA . GLU A 1 105 ? 13.133 -14.906 4.414 1 95.94 105 GLU A CA 1
ATOM 816 C C . GLU A 1 105 ? 12.438 -15.836 3.422 1 95.94 105 GLU A C 1
ATOM 818 O O . GLU A 1 105 ? 11.75 -15.375 2.51 1 95.94 105 GLU A O 1
ATOM 823 N N . VAL A 1 106 ? 12.656 -17.078 3.574 1 93.69 106 VAL A N 1
ATOM 824 C CA . VAL A 1 106 ? 11.883 -18.156 2.957 1 93.69 106 VAL A CA 1
ATOM 825 C C . VAL A 1 106 ? 11.516 -19.203 4.008 1 93.69 106 VAL A C 1
ATOM 827 O O . VAL A 1 106 ? 12.383 -19.719 4.715 1 93.69 106 VAL A O 1
ATOM 830 N N . LEU A 1 107 ? 10.305 -19.375 4.098 1 92.44 107 LEU A N 1
ATOM 831 C CA . LEU A 1 107 ? 9.805 -20.328 5.098 1 92.44 107 LEU A CA 1
ATOM 832 C C . LEU A 1 107 ? 8.898 -21.359 4.457 1 92.44 107 LEU A C 1
ATOM 834 O O . LEU A 1 107 ? 8.18 -21.062 3.5 1 92.44 107 LEU A O 1
ATOM 838 N N . GLU A 1 108 ? 8.969 -22.562 5.02 1 89.19 108 GLU A N 1
ATOM 839 C CA . GLU A 1 108 ? 8.023 -23.609 4.641 1 89.19 108 GLU A CA 1
ATOM 840 C C . GLU A 1 108 ? 6.855 -23.672 5.613 1 89.19 108 GLU A C 1
ATOM 842 O O . GLU A 1 108 ? 7.047 -23.594 6.832 1 89.19 108 GLU A O 1
ATOM 847 N N . ARG A 1 109 ? 5.754 -23.641 4.945 1 85.56 109 ARG A N 1
ATOM 848 C CA . ARG A 1 109 ? 4.551 -23.766 5.758 1 85.56 109 ARG A CA 1
ATOM 849 C C . ARG A 1 109 ? 3.684 -24.938 5.281 1 85.56 109 ARG A C 1
ATOM 851 O O . ARG A 1 109 ? 3.701 -25.281 4.102 1 85.56 109 ARG A O 1
ATOM 858 N N . THR A 1 110 ? 3.07 -25.609 6.258 1 82.25 110 THR A N 1
ATOM 859 C CA . THR A 1 110 ? 2.119 -26.672 5.945 1 82.25 110 THR A CA 1
ATOM 860 C C . THR A 1 110 ? 0.698 -26.25 6.309 1 82.25 110 THR A C 1
ATOM 862 O O . THR A 1 110 ? 0.456 -25.75 7.41 1 82.25 110 THR A O 1
ATOM 865 N N . GLY A 1 111 ? -0.098 -26.141 5.273 1 72.69 111 GLY A N 1
ATOM 866 C CA . GLY A 1 111 ? -1.5 -25.828 5.5 1 72.69 111 GLY A CA 1
ATOM 867 C C . GLY A 1 111 ? -2.441 -26.906 4.992 1 72.69 111 GLY A C 1
ATOM 868 O O . GLY A 1 111 ? -2.004 -27.984 4.594 1 72.69 111 GLY A O 1
ATOM 869 N N . PRO A 1 112 ? -3.766 -26.625 5.164 1 73.75 112 PRO A N 1
ATOM 870 C CA . PRO A 1 112 ? -4.766 -27.609 4.766 1 73.75 112 PRO A CA 1
ATOM 871 C C . PRO A 1 112 ? -4.594 -28.078 3.324 1 73.75 112 PRO A C 1
ATOM 873 O O . PRO A 1 112 ? -4.914 -29.219 3 1 73.75 112 PRO A O 1
ATOM 876 N N . ALA A 1 113 ? -4.117 -27.219 2.457 1 73 113 ALA A N 1
ATOM 877 C CA . ALA A 1 113 ? -3.947 -27.531 1.04 1 73 113 ALA A CA 1
ATOM 878 C C . ALA A 1 113 ? -2.604 -28.219 0.784 1 73 113 ALA A C 1
ATOM 880 O O . ALA A 1 113 ? -2.27 -28.531 -0.36 1 73 113 ALA A O 1
ATOM 881 N N . GLY A 1 114 ? -1.838 -28.438 1.811 1 79.81 114 GLY A N 1
ATOM 882 C CA . GLY A 1 114 ? -0.539 -29.078 1.691 1 79.81 114 GLY A CA 1
ATOM 883 C C . GLY A 1 114 ? 0.617 -28.141 2.023 1 79.81 114 GLY A C 1
ATOM 884 O O . GLY A 1 114 ? 0.454 -27.188 2.783 1 79.81 114 GLY A O 1
ATOM 885 N N . LYS A 1 115 ? 1.712 -28.516 1.438 1 83.38 115 LYS A N 1
ATOM 886 C CA . LYS A 1 115 ? 2.92 -27.75 1.711 1 83.38 115 LYS A CA 1
ATOM 887 C C . LYS A 1 115 ? 2.994 -26.516 0.82 1 83.38 115 LYS A C 1
ATOM 889 O O . LYS A 1 115 ? 2.635 -26.562 -0.358 1 83.38 115 LYS A O 1
ATOM 894 N N . MET A 1 116 ? 3.352 -25.375 1.437 1 87.12 116 MET A N 1
ATOM 895 C CA . MET A 1 116 ? 3.566 -24.125 0.695 1 8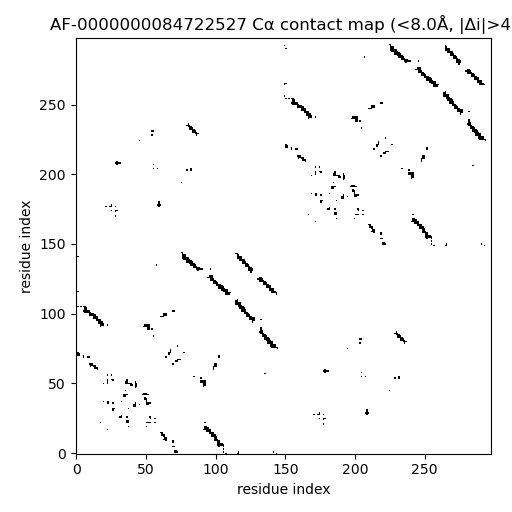7.12 116 MET A CA 1
ATOM 896 C C . MET A 1 116 ? 4.789 -23.391 1.221 1 87.12 116 MET A C 1
ATOM 898 O O . MET A 1 116 ? 5.23 -23.625 2.346 1 87.12 116 MET A O 1
ATOM 902 N N . ASP A 1 117 ? 5.324 -22.594 0.306 1 91.44 117 ASP A N 1
ATOM 903 C CA . ASP A 1 117 ? 6.41 -21.719 0.74 1 91.44 117 ASP A CA 1
ATOM 904 C C . ASP A 1 117 ? 5.914 -20.297 0.952 1 91.44 117 ASP A C 1
ATOM 906 O O . ASP A 1 117 ? 4.949 -19.859 0.314 1 91.44 117 ASP A O 1
ATOM 910 N N . VAL A 1 118 ? 6.57 -19.719 1.91 1 93.38 118 VAL A N 1
ATOM 911 C CA . VAL A 1 118 ? 6.355 -18.297 2.143 1 93.38 118 VAL A CA 1
ATOM 912 C C . VAL A 1 118 ? 7.66 -17.531 1.92 1 93.38 118 VAL A C 1
ATOM 914 O O . VAL A 1 118 ? 8.711 -17.922 2.438 1 93.38 118 VAL A O 1
ATOM 917 N N . ALA A 1 119 ? 7.578 -16.562 1.117 1 94.12 119 ALA A N 1
ATOM 918 C CA . ALA A 1 119 ? 8.734 -15.695 0.918 1 94.12 119 ALA A CA 1
ATOM 919 C C . ALA A 1 119 ? 8.461 -14.289 1.45 1 94.12 119 ALA A C 1
ATOM 921 O O . ALA A 1 119 ? 7.383 -13.734 1.236 1 94.12 119 ALA A O 1
ATOM 922 N N . VAL A 1 120 ? 9.438 -13.758 2.18 1 96.19 120 VAL A N 1
ATOM 923 C CA . VAL A 1 120 ? 9.398 -12.367 2.615 1 96.19 120 VAL A CA 1
ATOM 924 C C . VAL A 1 120 ? 10.391 -11.547 1.802 1 96.19 120 VAL A C 1
ATOM 926 O O . VAL A 1 120 ? 11.594 -11.828 1.805 1 96.19 120 VAL A O 1
ATOM 929 N N . ILE A 1 121 ? 9.859 -10.539 1.133 1 95.56 121 ILE A N 1
ATOM 930 C CA . ILE A 1 121 ? 10.641 -9.672 0.257 1 95.56 121 ILE A CA 1
ATOM 931 C C . ILE A 1 121 ? 10.695 -8.258 0.841 1 95.56 121 ILE A C 1
ATOM 933 O O . ILE A 1 121 ? 9.68 -7.738 1.319 1 95.56 121 ILE A O 1
ATOM 937 N N . GLU A 1 122 ? 11.859 -7.645 0.797 1 96.88 122 GLU A N 1
ATOM 938 C CA . GLU A 1 122 ? 12.023 -6.285 1.311 1 96.88 122 GLU A CA 1
ATOM 939 C C . GLU A 1 122 ? 12.586 -5.355 0.243 1 96.88 122 GLU A C 1
ATOM 941 O O . GLU A 1 122 ? 13.477 -5.746 -0.521 1 96.88 122 GLU A O 1
ATOM 946 N N . ASP A 1 123 ? 12.047 -4.172 0.147 1 96.69 123 ASP A N 1
ATOM 947 C CA . ASP A 1 123 ? 12.594 -3.072 -0.639 1 96.69 123 ASP A CA 1
ATOM 948 C C . ASP A 1 123 ? 13.102 -1.951 0.266 1 96.69 123 ASP A C 1
ATOM 950 O O . ASP A 1 123 ? 12.461 -1.611 1.262 1 96.69 123 ASP A O 1
ATOM 954 N N . GLU A 1 124 ? 14.227 -1.463 -0.098 1 97.44 124 GLU A N 1
ATOM 955 C CA . GLU A 1 124 ? 14.734 -0.231 0.499 1 97.44 124 GLU A CA 1
ATOM 956 C C . GLU A 1 124 ? 14.938 0.85 -0.558 1 97.44 124 GLU A C 1
ATOM 958 O O . GLU A 1 124 ? 15.539 0.596 -1.604 1 97.44 124 GLU A O 1
ATOM 963 N N . GLY A 1 125 ? 14.406 2.012 -0.309 1 98.12 125 GLY A N 1
ATOM 964 C CA . GLY A 1 125 ? 14.609 3.166 -1.168 1 98.12 125 GLY A CA 1
ATOM 965 C C . GLY A 1 125 ? 15.461 4.246 -0.527 1 98.12 125 GLY A C 1
ATOM 966 O O . GLY A 1 125 ? 15.172 4.688 0.589 1 98.12 125 GLY A O 1
ATOM 967 N N . ARG A 1 126 ? 16.438 4.66 -1.226 1 98.56 126 ARG A N 1
ATOM 968 C CA . ARG A 1 126 ? 17.344 5.695 -0.738 1 98.56 126 ARG A CA 1
ATOM 969 C C . ARG A 1 126 ? 17.484 6.824 -1.754 1 98.56 126 ARG A C 1
ATOM 971 O O . ARG A 1 126 ? 17.438 6.586 -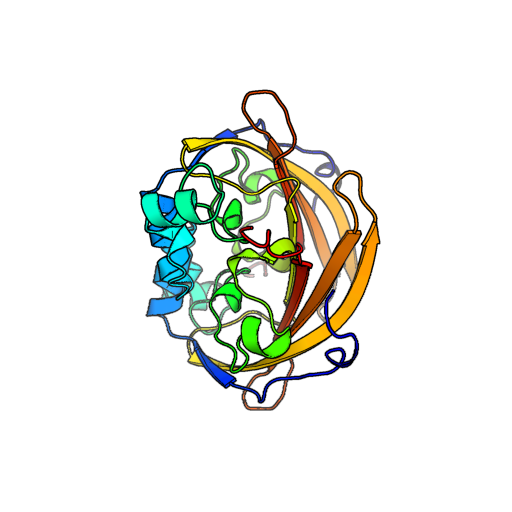2.963 1 98.56 126 ARG A O 1
ATOM 978 N N . ASP A 1 127 ? 17.688 8.039 -1.236 1 98.44 127 ASP A N 1
ATOM 979 C CA . ASP A 1 127 ? 17.891 9.164 -2.146 1 98.44 127 ASP A CA 1
ATOM 980 C C . ASP A 1 127 ? 19.328 9.234 -2.639 1 98.44 127 ASP A C 1
ATOM 982 O O . ASP A 1 127 ? 20.125 8.328 -2.373 1 98.44 127 ASP A O 1
ATOM 986 N N . GLU A 1 128 ? 19.688 10.211 -3.43 1 97.5 128 GLU A N 1
ATOM 987 C CA . GLU A 1 128 ? 20.984 10.328 -4.09 1 97.5 128 GLU A CA 1
ATOM 988 C C . GLU A 1 128 ? 22.109 10.484 -3.068 1 97.5 128 GLU A C 1
ATOM 990 O O . GLU A 1 128 ? 23.25 10.133 -3.348 1 97.5 128 GLU A O 1
ATOM 995 N N . GLU A 1 129 ? 21.781 10.992 -1.952 1 97.94 129 GLU A N 1
ATOM 996 C CA . GLU A 1 129 ? 22.781 11.18 -0.907 1 97.94 129 GLU A CA 1
ATOM 997 C C . GLU A 1 129 ? 22.938 9.922 -0.058 1 97.94 129 GLU A C 1
ATOM 999 O O . GLU A 1 129 ? 23.766 9.891 0.86 1 97.94 129 GLU A O 1
ATOM 1004 N N . GLY A 1 130 ? 22.156 8.969 -0.319 1 97.69 130 GLY A N 1
ATOM 1005 C CA . GLY A 1 130 ? 22.25 7.707 0.401 1 97.69 130 GLY A CA 1
ATOM 1006 C C . GLY A 1 130 ? 21.344 7.652 1.624 1 97.69 130 GLY A C 1
ATOM 1007 O O . GLY A 1 130 ? 21.391 6.684 2.385 1 97.69 130 GLY A O 1
ATOM 1008 N N . ASN A 1 131 ? 20.5 8.664 1.843 1 98.31 131 ASN A N 1
ATOM 1009 C CA . ASN A 1 131 ? 19.578 8.672 2.975 1 98.31 131 ASN A CA 1
ATOM 1010 C C . ASN A 1 131 ? 18.359 7.785 2.713 1 98.31 131 ASN A C 1
ATOM 1012 O O . ASN A 1 131 ? 17.828 7.766 1.6 1 98.31 131 ASN A O 1
ATOM 1016 N N . LEU A 1 132 ? 17.984 7.051 3.785 1 98.31 132 LEU A N 1
ATOM 1017 C CA . LEU A 1 132 ? 16.797 6.207 3.688 1 98.31 132 LEU A CA 1
ATOM 1018 C C . LEU A 1 132 ? 15.539 7.055 3.494 1 98.31 132 LEU A C 1
ATOM 1020 O O . LEU A 1 132 ? 15.352 8.055 4.188 1 98.31 132 LEU A O 1
ATOM 1024 N N . VAL A 1 133 ? 14.688 6.668 2.529 1 98.06 133 VAL A N 1
ATOM 1025 C CA . VAL A 1 133 ? 13.43 7.355 2.279 1 98.06 133 VAL A CA 1
ATOM 1026 C C . VAL A 1 133 ? 12.258 6.469 2.705 1 98.06 133 VAL A C 1
ATOM 1028 O O . VAL A 1 133 ? 11.336 6.93 3.379 1 98.06 133 VAL A O 1
ATOM 1031 N N . PHE A 1 134 ? 12.312 5.199 2.295 1 97.81 134 PHE A N 1
ATOM 1032 C CA . PHE A 1 134 ? 11.258 4.285 2.695 1 97.81 134 PHE A CA 1
ATOM 1033 C C . PHE A 1 134 ? 11.766 2.848 2.73 1 97.81 134 PHE A C 1
ATOM 1035 O O . PHE A 1 134 ? 12.812 2.543 2.164 1 97.81 134 PHE A O 1
ATOM 1042 N N . ARG A 1 135 ? 11.039 1.999 3.439 1 97.88 135 ARG A N 1
ATOM 1043 C CA . ARG A 1 135 ? 11.125 0.543 3.381 1 97.88 135 ARG A CA 1
ATOM 1044 C C . ARG A 1 135 ? 9.766 -0.07 3.059 1 97.88 135 ARG A C 1
ATOM 1046 O O . ARG A 1 135 ? 8.734 0.413 3.529 1 97.88 135 ARG A O 1
ATOM 1053 N N . ALA A 1 136 ? 9.82 -1.028 2.297 1 96.88 136 ALA A N 1
ATOM 1054 C CA . ALA A 1 136 ? 8.625 -1.818 2.023 1 96.88 136 ALA A CA 1
ATOM 1055 C C . ALA A 1 136 ? 8.883 -3.305 2.26 1 96.88 136 ALA A C 1
ATOM 1057 O O . ALA A 1 136 ? 10 -3.781 2.086 1 96.88 136 ALA A O 1
ATOM 1058 N N . ARG A 1 137 ? 7.895 -4.016 2.715 1 96.62 137 ARG A N 1
ATOM 1059 C CA . ARG A 1 137 ? 7.953 -5.449 2.977 1 96.62 137 ARG A CA 1
ATOM 1060 C C . ARG A 1 137 ? 6.715 -6.156 2.441 1 96.62 137 ARG A C 1
ATOM 1062 O O . ARG A 1 137 ? 5.594 -5.664 2.604 1 96.62 137 ARG A O 1
ATOM 1069 N N . ARG A 1 138 ? 6.961 -7.27 1.796 1 94.88 138 ARG A N 1
ATOM 1070 C CA . ARG A 1 138 ? 5.855 -8.078 1.29 1 94.88 138 ARG A CA 1
ATOM 1071 C C . ARG A 1 138 ? 6.02 -9.539 1.688 1 94.88 138 ARG A C 1
ATOM 1073 O O . ARG A 1 138 ? 7.133 -10.07 1.68 1 94.88 138 ARG A O 1
ATOM 1080 N N . THR A 1 139 ? 5 -10.109 2.086 1 94.81 139 THR A N 1
ATOM 1081 C CA . THR A 1 139 ? 4.926 -11.547 2.318 1 94.81 139 THR A CA 1
ATOM 1082 C C . THR A 1 139 ? 4.16 -12.242 1.192 1 94.81 139 THR A C 1
ATOM 1084 O O . THR A 1 139 ? 2.998 -11.922 0.937 1 94.81 139 THR A O 1
ATOM 1087 N N . LEU A 1 140 ? 4.82 -13.188 0.54 1 92.38 140 LEU A N 1
ATOM 1088 C CA . LEU A 1 140 ? 4.258 -13.922 -0.587 1 92.38 140 LEU A CA 1
ATOM 1089 C C . LEU A 1 140 ? 4.09 -15.398 -0.244 1 92.38 140 LEU A C 1
ATOM 1091 O O . LEU A 1 140 ? 4.98 -16 0.363 1 92.38 140 LEU A O 1
ATOM 1095 N N . ILE A 1 141 ? 2.99 -15.883 -0.561 1 90.12 141 ILE A N 1
ATOM 1096 C CA . ILE A 1 141 ? 2.793 -17.328 -0.54 1 90.12 141 ILE A CA 1
ATOM 1097 C C . ILE A 1 141 ? 3.123 -17.906 -1.91 1 90.12 141 ILE A C 1
ATOM 1099 O O . ILE A 1 141 ? 2.621 -17.438 -2.932 1 90.12 141 ILE A O 1
ATOM 1103 N N . VAL A 1 142 ? 3.975 -18.812 -1.893 1 86.75 142 VAL A N 1
ATOM 1104 C CA . VAL A 1 142 ? 4.402 -19.469 -3.125 1 86.75 142 VAL A CA 1
ATOM 1105 C C . VAL A 1 142 ? 3.799 -20.859 -3.203 1 86.75 142 VAL A C 1
ATOM 1107 O O . VAL A 1 142 ? 4.141 -21.75 -2.404 1 86.75 142 VAL A O 1
ATOM 1110 N N . ARG A 1 143 ? 2.848 -20.969 -4.082 1 78.44 143 ARG A N 1
ATOM 1111 C CA . ARG A 1 143 ? 2.17 -22.25 -4.227 1 78.44 143 ARG A CA 1
ATOM 1112 C C . ARG A 1 143 ? 2.85 -23.109 -5.285 1 78.44 143 ARG A C 1
ATOM 1114 O O . ARG A 1 143 ? 3.416 -22.594 -6.246 1 78.44 143 ARG A O 1
ATOM 1121 N N . ALA A 1 144 ? 2.973 -24.406 -4.918 1 64.69 144 ALA A N 1
ATOM 1122 C CA . ALA A 1 144 ? 3.523 -25.359 -5.867 1 64.69 144 ALA A CA 1
ATOM 1123 C C . ALA A 1 144 ? 2.762 -25.328 -7.191 1 64.69 144 ALA A C 1
ATOM 1125 O O . ALA A 1 144 ? 1.536 -25.188 -7.203 1 64.69 144 ALA A O 1
ATOM 1126 N N . ALA A 1 145 ? 3.467 -24.734 -8.273 1 55.28 145 ALA A N 1
ATOM 1127 C CA . ALA A 1 145 ? 2.855 -24.766 -9.602 1 55.28 145 ALA A CA 1
ATOM 1128 C C . ALA A 1 145 ? 2.074 -26.062 -9.812 1 55.28 145 ALA A C 1
ATOM 1130 O O . ALA A 1 145 ? 2.52 -27.141 -9.398 1 55.28 145 ALA A O 1
ATOM 1131 N N . LYS A 1 146 ? 0.68 -25.984 -9.844 1 51.81 146 LYS A N 1
ATOM 1132 C CA . LYS A 1 146 ? 0.035 -27.219 -10.289 1 51.81 146 LYS A CA 1
ATOM 1133 C C . LYS A 1 146 ? 0.705 -27.766 -11.547 1 51.81 146 LYS A C 1
ATOM 1135 O O . LYS A 1 146 ? 0.851 -27.062 -12.539 1 51.81 146 LYS A O 1
ATOM 1140 N N . GLU A 1 147 ? 1.628 -28.609 -11.43 1 41.75 147 GLU A N 1
ATOM 1141 C CA . GLU A 1 147 ? 2.049 -29.344 -12.609 1 41.75 147 GLU A CA 1
ATOM 1142 C C . GLU A 1 147 ? 0.853 -29.719 -13.477 1 41.75 147 GLU A C 1
ATOM 1144 O O . GLU A 1 147 ? -0.137 -30.266 -12.977 1 41.75 147 GLU A O 1
ATOM 1149 N N . ASN A 1 148 ? 0.354 -28.781 -14.266 1 40.12 148 ASN A N 1
ATOM 1150 C CA . ASN A 1 148 ? -0.506 -29.422 -15.25 1 40.12 148 ASN A CA 1
ATOM 1151 C C . ASN A 1 148 ? -0.025 -30.844 -15.562 1 40.12 148 ASN A C 1
ATOM 1153 O O . ASN A 1 148 ? 1.089 -31.031 -16.062 1 40.12 148 ASN A O 1
ATOM 1157 N N . SER A 1 149 ? -0.167 -31.75 -14.68 1 32.19 149 SER A N 1
ATOM 1158 C CA . SER A 1 149 ? -0.187 -33.062 -15.305 1 32.19 149 SER A CA 1
ATOM 1159 C C . SER A 1 149 ? -1.173 -33.125 -16.469 1 32.19 149 SER A C 1
ATOM 1161 O O . SER A 1 149 ? -2.236 -32.5 -16.406 1 32.19 149 SER A O 1
ATOM 1163 N N . MET B 1 1 ? -3.332 18.594 20.281 1 74.81 1 MET B N 1
ATOM 1164 C CA . MET B 1 1 ? -3.393 17.203 20.703 1 74.81 1 MET B CA 1
ATOM 1165 C C . MET B 1 1 ? -4.703 16.547 20.25 1 74.81 1 MET B C 1
ATOM 1167 O O . MET B 1 1 ? -5.75 17.203 20.25 1 74.81 1 MET B O 1
ATOM 1171 N N . LEU B 1 2 ? -4.594 15.242 19.766 1 81.94 2 LEU B N 1
ATOM 1172 C CA . LEU B 1 2 ? -5.801 14.57 19.297 1 81.94 2 LEU B CA 1
ATOM 1173 C C . LEU B 1 2 ? -6.695 14.188 20.484 1 81.94 2 LEU B C 1
ATOM 1175 O O . LEU B 1 2 ? -6.207 13.914 21.578 1 81.94 2 LEU B O 1
ATOM 1179 N N . ASP B 1 3 ? -7.938 14.281 20.297 1 83.38 3 ASP B N 1
ATOM 1180 C CA . ASP B 1 3 ? -8.922 13.828 21.266 1 83.38 3 ASP B CA 1
ATOM 1181 C C . ASP B 1 3 ? -8.867 12.312 21.438 1 83.38 3 ASP B C 1
ATOM 1183 O O . ASP B 1 3 ? -9.203 11.57 20.516 1 83.38 3 ASP B O 1
ATOM 1187 N N . LYS B 1 4 ? -8.453 11.828 22.562 1 86.12 4 LYS B N 1
ATOM 1188 C CA . LYS B 1 4 ? -8.336 10.398 22.828 1 86.12 4 LYS B CA 1
ATOM 1189 C C . LYS B 1 4 ? -9.703 9.719 22.766 1 86.12 4 LYS B C 1
ATOM 1191 O O . LYS B 1 4 ? -9.789 8.492 22.625 1 86.12 4 LYS B O 1
ATOM 1196 N N . ASN B 1 5 ? -10.727 10.508 22.875 1 86.75 5 ASN B N 1
ATOM 1197 C CA . ASN B 1 5 ? -12.07 9.945 22.781 1 86.75 5 ASN B CA 1
ATOM 1198 C C . ASN B 1 5 ? -12.375 9.461 21.359 1 86.75 5 ASN B C 1
ATOM 1200 O O . ASN B 1 5 ? -13.383 8.781 21.141 1 86.75 5 ASN B O 1
ATOM 1204 N N . ALA B 1 6 ? -11.469 9.781 20.531 1 88.81 6 ALA B N 1
ATOM 1205 C CA . ALA B 1 6 ? -11.641 9.336 19.156 1 88.81 6 ALA B CA 1
ATOM 1206 C C . ALA B 1 6 ? -11.422 7.836 19.031 1 88.81 6 ALA B C 1
ATOM 1208 O O . ALA B 1 6 ? -11.867 7.215 18.062 1 88.81 6 ALA B O 1
ATOM 1209 N N . ILE B 1 7 ? -10.68 7.289 19.984 1 92.88 7 ILE B N 1
ATOM 1210 C CA . ILE B 1 7 ? -10.367 5.867 19.906 1 92.88 7 ILE B CA 1
ATOM 1211 C C . ILE B 1 7 ? -11.664 5.059 19.875 1 92.88 7 ILE B C 1
ATOM 1213 O O . ILE B 1 7 ? -12.562 5.277 20.688 1 92.88 7 ILE B O 1
ATOM 1217 N N . GLY B 1 8 ? -11.766 4.184 18.922 1 92.81 8 GLY B N 1
ATOM 1218 C CA . GLY B 1 8 ? -12.938 3.332 18.812 1 92.81 8 GLY B CA 1
ATOM 1219 C C . GLY B 1 8 ? -13.984 3.871 17.859 1 92.81 8 GLY B C 1
ATOM 1220 O O . GLY B 1 8 ? -14.891 3.145 17.453 1 92.81 8 GLY B O 1
ATOM 1221 N N . ARG B 1 9 ? -13.906 5.152 17.562 1 92.19 9 ARG B N 1
ATOM 1222 C CA . ARG B 1 9 ? -14.797 5.688 16.547 1 92.19 9 ARG B CA 1
ATOM 1223 C C . ARG B 1 9 ? -14.648 4.918 15.234 1 92.19 9 ARG B C 1
ATOM 1225 O O . ARG B 1 9 ? -13.539 4.566 14.836 1 92.19 9 ARG B O 1
ATOM 1232 N N . ALA B 1 10 ? -15.836 4.617 14.656 1 92.12 10 ALA B N 1
ATOM 1233 C CA . ALA B 1 10 ? -15.836 3.852 13.414 1 92.12 10 ALA B CA 1
ATOM 1234 C C . ALA B 1 10 ? -16.859 4.402 12.43 1 92.12 10 ALA B C 1
ATOM 1236 O O . ALA B 1 10 ? -17.891 4.949 12.836 1 92.12 10 ALA B O 1
ATOM 1237 N N . SER B 1 11 ? -16.531 4.309 11.227 1 91.62 11 SER B N 1
ATOM 1238 C CA . SER B 1 11 ? -17.516 4.648 10.195 1 91.62 11 SER B CA 1
ATOM 1239 C C . SER B 1 11 ? -18.469 3.49 9.93 1 91.62 11 SER B C 1
ATOM 1241 O O . SER B 1 11 ? -18.141 2.336 10.234 1 91.62 11 SER B O 1
ATOM 1243 N N . PRO B 1 12 ? -19.734 3.895 9.453 1 91.88 12 PRO B N 1
ATOM 1244 C CA . PRO B 1 12 ? -20.484 2.787 8.859 1 91.88 12 PRO B CA 1
ATOM 1245 C C . PRO B 1 12 ? -19.766 2.152 7.672 1 91.88 12 PRO B C 1
ATOM 1247 O O . PRO B 1 12 ? -18.891 2.775 7.074 1 91.88 12 PRO B O 1
ATOM 1250 N N . PRO B 1 13 ? -20.094 0.878 7.422 1 94.38 13 PRO B N 1
ATOM 1251 C CA . PRO B 1 13 ? -19.5 0.281 6.215 1 94.38 13 PRO B CA 1
ATOM 1252 C C . PRO B 1 13 ? -19.938 0.994 4.938 1 94.38 13 PRO B C 1
ATOM 1254 O O . PRO B 1 13 ? -21.078 1.455 4.836 1 94.38 13 PRO B O 1
ATOM 1257 N N . PHE B 1 14 ? -19.031 1.126 4.027 1 95.56 14 PHE B N 1
ATOM 1258 C CA . PHE B 1 14 ? -19.281 1.738 2.73 1 95.56 14 PHE B CA 1
ATOM 1259 C C . PHE B 1 14 ? -19 0.752 1.603 1 95.56 14 PHE B C 1
ATOM 1261 O O . PHE B 1 14 ? -17.953 0.093 1.596 1 95.56 14 PHE B O 1
ATOM 1268 N N . LEU B 1 15 ? -19.922 0.707 0.707 1 97.56 15 LEU B N 1
ATOM 1269 C CA . LEU B 1 15 ? -19.797 -0.277 -0.364 1 97.56 15 LEU B CA 1
ATOM 1270 C C . LEU B 1 1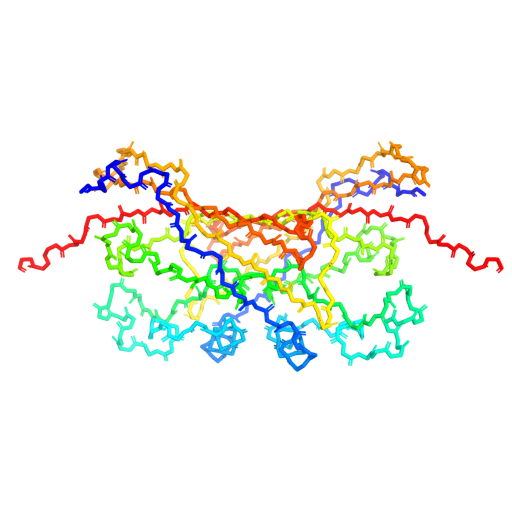5 ? -18.812 0.192 -1.43 1 97.56 15 LEU B C 1
ATOM 1272 O O . LEU B 1 15 ? -18.906 1.33 -1.897 1 97.56 15 LEU B O 1
ATOM 1276 N N . ASN B 1 16 ? -17.859 -0.645 -1.8 1 98.12 16 ASN B N 1
ATOM 1277 C CA . ASN B 1 16 ? -16.984 -0.528 -2.953 1 98.12 16 ASN B CA 1
ATOM 1278 C C . ASN B 1 16 ? -17.234 -1.637 -3.971 1 98.12 16 ASN B C 1
ATOM 1280 O O . ASN B 1 16 ? -17.078 -2.818 -3.66 1 98.12 16 ASN B O 1
ATOM 1284 N N . GLU B 1 17 ? -17.641 -1.226 -5.164 1 98.44 17 GLU B N 1
ATOM 1285 C CA . GLU B 1 17 ? -17.766 -2.184 -6.258 1 98.44 17 GLU B CA 1
ATOM 1286 C C . GLU B 1 17 ? -16.469 -2.258 -7.07 1 98.44 17 GLU B C 1
ATOM 1288 O O . GLU B 1 17 ? -16.016 -1.25 -7.609 1 98.44 17 GLU B O 1
ATOM 1293 N N . VAL B 1 18 ? -15.938 -3.416 -7.176 1 98.38 18 VAL B N 1
ATOM 1294 C CA . VAL B 1 18 ? -14.656 -3.59 -7.848 1 98.38 18 VAL B CA 1
ATOM 1295 C C . VAL B 1 18 ? -14.875 -3.795 -9.344 1 98.38 18 VAL B C 1
ATOM 1297 O O . VAL B 1 18 ? -15.312 -4.867 -9.773 1 98.38 18 VAL B O 1
ATOM 1300 N N . GLU B 1 19 ? -14.5 -2.793 -10.102 1 98.19 19 GLU B N 1
ATOM 1301 C CA . GLU B 1 19 ? -14.695 -2.822 -11.547 1 98.19 19 GLU B CA 1
ATOM 1302 C C . GLU B 1 19 ? -13.414 -3.223 -12.266 1 98.19 19 GLU B C 1
ATOM 1304 O O . GLU B 1 19 ? -12.312 -2.863 -11.836 1 98.19 19 GLU B O 1
ATOM 1309 N N . LYS B 1 20 ? -13.594 -3.881 -13.43 1 98.19 20 LYS B N 1
ATOM 1310 C CA . LYS B 1 20 ? -12.445 -4.234 -14.25 1 98.19 20 LYS B CA 1
ATOM 1311 C C . LYS B 1 20 ? -11.641 -2.996 -14.641 1 98.19 20 LYS B C 1
ATOM 1313 O O . LYS B 1 20 ? -10.406 -3.006 -14.594 1 98.19 20 LYS B O 1
ATOM 1318 N N . GLY B 1 21 ? -12.398 -1.969 -15.039 1 97.81 21 GLY B N 1
ATOM 1319 C CA . GLY B 1 21 ? -11.734 -0.738 -15.438 1 97.81 21 GLY B CA 1
ATOM 1320 C C . GLY B 1 21 ? -10.898 -0.124 -14.328 1 97.81 21 GLY B C 1
ATOM 1321 O O . GLY B 1 21 ? -9.805 0.393 -14.586 1 97.81 21 GLY B O 1
ATOM 1322 N N . ALA B 1 22 ? -11.406 -0.151 -13.133 1 97.62 22 ALA B N 1
ATOM 1323 C CA . ALA B 1 22 ? -10.672 0.387 -11.992 1 97.62 22 ALA B CA 1
ATOM 1324 C C . ALA B 1 22 ? -9.391 -0.407 -11.742 1 97.62 22 ALA B C 1
ATOM 1326 O O . ALA B 1 22 ? -8.336 0.173 -11.469 1 97.62 22 ALA B O 1
ATOM 1327 N N . ILE B 1 23 ? -9.477 -1.762 -11.828 1 98.25 23 ILE B N 1
ATOM 1328 C CA . ILE B 1 23 ? -8.312 -2.623 -11.656 1 98.25 23 ILE B CA 1
ATOM 1329 C C . ILE B 1 23 ? -7.254 -2.273 -12.703 1 98.25 23 ILE B C 1
ATOM 1331 O O . ILE B 1 23 ? -6.078 -2.107 -12.367 1 98.25 23 ILE B O 1
ATOM 1335 N N . ARG B 1 24 ? -7.668 -2.08 -13.945 1 97.94 24 ARG B N 1
ATOM 1336 C CA . ARG B 1 24 ? -6.734 -1.798 -15.031 1 97.94 24 ARG B CA 1
ATOM 1337 C C . ARG B 1 24 ? -6.047 -0.452 -14.828 1 97.94 24 ARG B C 1
ATOM 1339 O O . ARG B 1 24 ? -4.828 -0.342 -14.969 1 97.94 24 ARG B O 1
ATOM 1346 N N . ARG B 1 25 ? -6.82 0.54 -14.492 1 97.69 25 ARG B N 1
ATOM 1347 C CA . ARG B 1 25 ? -6.25 1.865 -14.273 1 97.69 25 ARG B CA 1
ATOM 1348 C C . ARG B 1 25 ? -5.246 1.844 -13.125 1 97.69 25 ARG B C 1
ATOM 1350 O O . ARG B 1 25 ? -4.199 2.486 -13.195 1 97.69 25 ARG B O 1
ATOM 1357 N N . PHE B 1 26 ? -5.609 1.118 -12.086 1 97.81 26 PHE B N 1
ATOM 1358 C CA . PHE B 1 26 ? -4.711 0.997 -10.938 1 97.81 26 PHE B CA 1
ATOM 1359 C C . PHE B 1 26 ? -3.414 0.307 -11.344 1 97.81 26 PHE B C 1
ATOM 13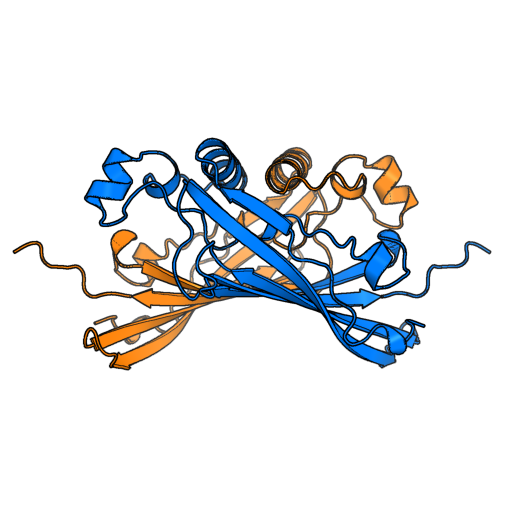61 O O . PHE B 1 26 ? -2.324 0.806 -11.047 1 97.81 26 PHE B O 1
ATOM 1368 N N . ALA B 1 27 ? -3.506 -0.787 -12.031 1 96.56 27 ALA B N 1
ATOM 1369 C CA . ALA B 1 27 ? -2.33 -1.523 -12.492 1 96.56 27 ALA B CA 1
ATOM 1370 C C . ALA B 1 27 ? -1.452 -0.655 -13.391 1 96.56 27 ALA B C 1
ATOM 1372 O O . ALA B 1 27 ? -0.224 -0.679 -13.273 1 96.56 27 ALA B O 1
ATOM 1373 N N . GLU B 1 28 ? -2.066 0.106 -14.258 1 96.12 28 GLU B N 1
ATOM 1374 C CA . GLU B 1 28 ? -1.331 1.013 -15.133 1 96.12 28 GLU B CA 1
ATOM 1375 C C . GLU B 1 28 ? -0.539 2.037 -14.328 1 96.12 28 GLU B C 1
ATOM 1377 O O . GLU B 1 28 ? 0.61 2.34 -14.656 1 96.12 28 GLU B O 1
ATOM 1382 N N . SER B 1 29 ? -1.16 2.541 -13.344 1 95.44 29 SER B N 1
ATOM 1383 C CA . SER B 1 29 ? -0.492 3.551 -12.523 1 95.44 29 SER B CA 1
ATOM 1384 C C . SER B 1 29 ? 0.709 2.961 -11.789 1 95.44 29 SER B C 1
ATOM 1386 O O . SER B 1 29 ? 1.642 3.686 -11.438 1 95.44 29 SER B O 1
ATOM 1388 N N . LEU B 1 30 ? 0.692 1.675 -11.5 1 93.94 30 LEU B N 1
ATOM 1389 C CA . LEU B 1 30 ? 1.812 0.979 -10.875 1 93.94 30 LEU B CA 1
ATOM 1390 C C . LEU B 1 30 ? 2.908 0.689 -11.898 1 93.94 30 LEU B C 1
ATOM 1392 O O . LEU B 1 30 ? 4.031 0.342 -11.523 1 93.94 30 LEU B O 1
ATOM 1396 N N . GLY B 1 31 ? 2.547 0.803 -13.164 1 92 31 GLY B N 1
ATOM 1397 C CA . GLY B 1 31 ? 3.453 0.3 -14.188 1 92 31 GLY B CA 1
ATOM 1398 C C . GLY B 1 31 ? 3.562 -1.213 -14.195 1 92 31 GLY B C 1
ATOM 1399 O O . GLY B 1 31 ? 4.598 -1.764 -14.57 1 92 31 GLY B O 1
ATOM 1400 N N . ASP B 1 32 ? 2.615 -1.943 -13.633 1 89.81 32 ASP B N 1
ATOM 1401 C CA . ASP B 1 32 ? 2.551 -3.402 -13.594 1 89.81 32 ASP B CA 1
ATOM 1402 C C . ASP B 1 32 ? 1.646 -3.938 -14.703 1 89.81 32 ASP B C 1
ATOM 1404 O O . ASP B 1 32 ? 0.422 -3.807 -14.633 1 89.81 32 ASP B O 1
ATOM 1408 N N . TYR B 1 33 ? 2.213 -4.594 -15.656 1 90.94 33 TYR B N 1
ATOM 1409 C CA . TYR B 1 33 ? 1.449 -5.027 -16.828 1 90.94 33 TYR B CA 1
ATOM 1410 C C . TYR B 1 33 ? 1.258 -6.539 -16.812 1 90.94 33 TYR B C 1
ATOM 1412 O O . TYR B 1 33 ? 1.184 -7.164 -17.875 1 90.94 33 TYR B O 1
ATOM 1420 N N . ASN B 1 34 ? 1.261 -7.141 -15.633 1 89.25 34 ASN B N 1
ATOM 1421 C CA . ASN B 1 34 ? 0.853 -8.539 -15.5 1 89.25 34 ASN B CA 1
ATOM 1422 C C . ASN B 1 34 ? -0.511 -8.789 -16.141 1 89.25 34 ASN B C 1
ATOM 1424 O O . ASN B 1 34 ? -1.502 -8.156 -15.758 1 89.25 34 ASN B O 1
ATOM 1428 N N . PRO B 1 35 ? -0.585 -9.672 -17.078 1 93.88 35 PRO B N 1
ATOM 1429 C CA . PRO B 1 35 ? -1.833 -9.844 -17.828 1 93.88 35 PRO B CA 1
ATOM 1430 C C . PRO B 1 35 ? -3.006 -10.242 -16.922 1 93.88 35 PRO B C 1
ATOM 1432 O O . PRO B 1 35 ? -4.164 -10.07 -17.312 1 93.88 35 PRO B O 1
ATOM 1435 N N . ILE B 1 36 ? -2.793 -10.758 -15.711 1 93.25 36 ILE B N 1
ATOM 1436 C CA . ILE B 1 36 ? -3.881 -11.188 -14.836 1 93.25 36 ILE B CA 1
ATOM 1437 C C . ILE B 1 36 ? -4.707 -9.984 -14.406 1 93.25 36 ILE B C 1
ATOM 1439 O O . ILE B 1 36 ? -5.832 -10.133 -13.922 1 93.25 36 ILE B O 1
ATOM 1443 N N . TYR B 1 37 ? -4.172 -8.773 -14.555 1 96.75 37 TYR B N 1
ATOM 1444 C CA . TYR B 1 37 ? -4.887 -7.555 -14.188 1 96.75 37 TYR B CA 1
ATOM 1445 C C . TYR B 1 37 ? -5.691 -7.02 -15.359 1 96.75 37 TYR B C 1
ATOM 1447 O O . TYR B 1 37 ? -6.543 -6.141 -15.195 1 96.75 37 TYR B O 1
ATOM 1455 N N . TYR B 1 38 ? -5.523 -7.488 -16.547 1 97.44 38 TYR B N 1
ATOM 1456 C CA . TYR B 1 38 ? -6.031 -6.832 -17.75 1 97.44 38 TYR B CA 1
ATOM 1457 C C . TYR B 1 38 ? -6.891 -7.789 -18.578 1 97.44 38 TYR B C 1
ATOM 1459 O O . TYR B 1 38 ? -7.871 -7.375 -19.188 1 97.44 38 TYR B O 1
ATOM 1467 N N . ASP B 1 39 ? -6.445 -9.031 -18.625 1 97.56 39 ASP B N 1
ATOM 1468 C CA . ASP B 1 39 ? -7.008 -10.016 -19.547 1 97.56 39 ASP B CA 1
ATOM 1469 C C . ASP B 1 39 ? -7.754 -11.109 -18.797 1 97.56 39 ASP B C 1
ATOM 1471 O O . ASP B 1 39 ? -7.133 -12 -18.203 1 97.56 39 ASP B O 1
ATOM 1475 N N . GLU B 1 40 ? -9.062 -11.102 -18.906 1 97.19 40 GLU B N 1
ATOM 1476 C CA . GLU B 1 40 ? -9.891 -12.031 -18.141 1 97.19 40 GLU B CA 1
ATOM 1477 C C . GLU B 1 40 ? -9.609 -13.477 -18.547 1 97.19 40 GLU B C 1
ATOM 1479 O O . GLU B 1 40 ? -9.586 -14.375 -17.703 1 97.19 40 GLU B O 1
ATOM 1484 N N . GLU B 1 41 ? -9.508 -13.719 -19.828 1 97.19 41 GLU B N 1
ATOM 1485 C CA . GLU B 1 41 ? -9.219 -15.07 -20.297 1 97.19 41 GLU B CA 1
ATOM 1486 C C . GLU B 1 41 ? -7.895 -15.578 -19.734 1 97.19 41 GLU B C 1
ATOM 1488 O O . GLU B 1 41 ? -7.801 -16.719 -19.281 1 97.19 41 GLU B O 1
ATOM 1493 N N . TYR B 1 42 ? -6.922 -14.734 -19.828 1 95.25 42 TYR B N 1
ATOM 1494 C CA . TYR B 1 42 ? -5.633 -15.109 -19.25 1 95.25 42 TYR B CA 1
ATOM 1495 C C . TYR B 1 42 ? -5.754 -15.383 -17.766 1 95.25 42 TYR B C 1
ATOM 1497 O O . TYR B 1 42 ? -5.18 -16.344 -17.25 1 95.25 42 TYR B O 1
ATOM 1505 N N . ALA B 1 43 ? -6.438 -14.523 -17 1 94.56 43 ALA B N 1
ATOM 1506 C CA . ALA B 1 43 ? -6.629 -14.711 -15.562 1 94.56 43 ALA B CA 1
ATOM 1507 C C . ALA B 1 43 ? -7.297 -16.047 -15.266 1 94.56 43 ALA B C 1
ATOM 1509 O O . ALA B 1 43 ? -6.848 -16.797 -14.391 1 94.56 43 ALA B O 1
ATOM 1510 N N . ARG B 1 44 ? -8.32 -16.406 -16.031 1 95.06 44 ARG B N 1
ATOM 1511 C CA . ARG B 1 44 ? -9.016 -17.672 -15.844 1 95.06 44 ARG B CA 1
ATOM 1512 C C . ARG B 1 44 ? -8.078 -18.844 -16.109 1 95.06 44 ARG B C 1
ATOM 1514 O O . ARG B 1 44 ? -8.078 -19.828 -15.359 1 95.06 44 ARG B O 1
ATOM 1521 N N . ALA B 1 45 ? -7.336 -18.688 -17.156 1 92.88 45 ALA B N 1
ATOM 1522 C CA . ALA B 1 45 ? -6.379 -19.734 -17.5 1 92.88 45 ALA B CA 1
ATOM 1523 C C . ALA B 1 45 ? -5.328 -19.891 -16.406 1 92.88 45 ALA B C 1
ATOM 1525 O O . ALA B 1 45 ? -4.711 -20.953 -16.266 1 92.88 45 ALA B O 1
ATOM 1526 N N . SER B 1 46 ? -5.137 -18.844 -15.617 1 88.38 46 SER B N 1
ATOM 1527 C CA . SER B 1 46 ? -4.148 -18.844 -14.547 1 88.38 46 SER B CA 1
ATOM 1528 C C . SER B 1 46 ? -4.766 -19.312 -13.227 1 88.38 46 SER B C 1
ATOM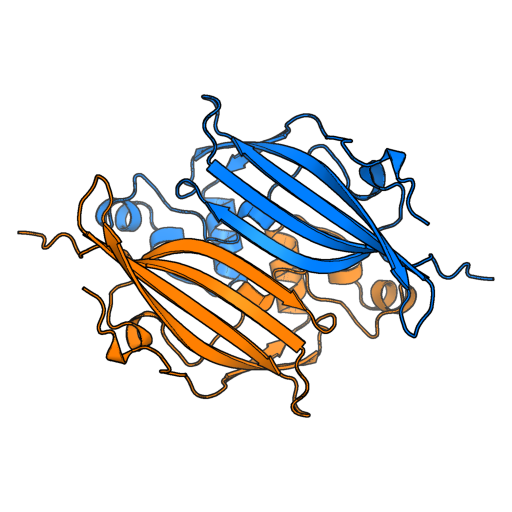 1530 O O . SER B 1 46 ? -4.117 -19.266 -12.18 1 88.38 46 SER B O 1
ATOM 1532 N N . GLY B 1 47 ? -6.047 -19.641 -13.242 1 90 47 GLY B N 1
ATOM 1533 C CA . GLY B 1 47 ? -6.66 -20.234 -12.062 1 90 47 GLY B CA 1
ATOM 1534 C C . GLY B 1 47 ? -7.539 -19.281 -11.289 1 90 47 GLY B C 1
ATOM 1535 O O . GLY B 1 47 ? -8.031 -19.609 -10.211 1 90 47 GLY B O 1
ATOM 1536 N N . TYR B 1 48 ? -7.742 -18.109 -11.758 1 93.19 48 TYR B N 1
ATOM 1537 C CA . TYR B 1 48 ? -8.594 -17.125 -11.094 1 93.19 48 TYR B CA 1
ATOM 1538 C C . TYR B 1 48 ? -9.969 -17.062 -11.758 1 93.19 48 TYR B C 1
ATOM 1540 O O . TYR B 1 48 ? -10.109 -17.391 -12.938 1 93.19 48 TYR B O 1
ATOM 1548 N N . PRO B 1 49 ? -10.93 -16.703 -11.039 1 95.75 49 PRO B N 1
ATOM 1549 C CA . PRO B 1 49 ? -12.266 -16.641 -11.641 1 95.75 49 PRO B CA 1
ATOM 1550 C C . PRO B 1 49 ? -12.414 -15.492 -12.633 1 95.75 49 PRO B C 1
ATOM 1552 O O . PRO B 1 49 ? -13.273 -15.547 -13.523 1 95.75 49 PRO B O 1
ATOM 1555 N N . THR B 1 50 ? -11.734 -14.43 -12.547 1 97.25 50 THR B N 1
ATOM 1556 C CA . THR B 1 50 ? -11.703 -13.219 -13.359 1 97.25 50 THR B CA 1
ATOM 1557 C C . THR B 1 50 ? -10.438 -12.414 -13.086 1 97.25 50 THR B C 1
ATOM 1559 O O . THR B 1 50 ? -9.523 -12.891 -12.406 1 97.25 50 THR B O 1
ATOM 1562 N N . VAL B 1 51 ? -10.344 -11.227 -13.641 1 97 51 VAL B N 1
ATOM 1563 C CA . VAL B 1 51 ? -9.156 -10.406 -13.391 1 97 51 VAL B CA 1
ATOM 1564 C C . VAL B 1 51 ? -9.039 -10.109 -11.898 1 97 51 VAL B C 1
ATOM 1566 O O . VAL B 1 51 ? -10.055 -9.93 -11.211 1 97 51 VAL B O 1
ATOM 1569 N N . VAL B 1 52 ? -7.832 -10.039 -11.438 1 96.31 52 VAL B N 1
ATOM 1570 C CA . VAL B 1 52 ? -7.473 -9.891 -10.031 1 96.31 52 VAL B CA 1
ATOM 1571 C C . VAL B 1 52 ? -6.945 -8.484 -9.773 1 96.31 52 VAL B C 1
ATOM 1573 O O . VAL B 1 52 ? -6.207 -7.93 -10.594 1 96.31 52 VAL B O 1
ATOM 1576 N N . ALA B 1 53 ? -7.32 -7.906 -8.695 1 97.25 53 ALA B N 1
ATOM 1577 C CA . ALA B 1 53 ? -6.785 -6.598 -8.336 1 97.25 53 ALA B CA 1
ATOM 1578 C C . ALA B 1 53 ? -5.34 -6.707 -7.855 1 97.25 53 ALA B C 1
ATOM 1580 O O . ALA B 1 53 ? -4.977 -7.668 -7.176 1 97.25 53 ALA B O 1
ATOM 1581 N N . PRO B 1 54 ? -4.523 -5.695 -8.141 1 95.19 54 PRO B N 1
ATOM 1582 C CA . PRO B 1 54 ? -3.176 -5.672 -7.566 1 95.19 54 PRO B CA 1
ATOM 1583 C C . PRO B 1 54 ? -3.191 -5.566 -6.043 1 95.19 54 PRO B C 1
ATOM 1585 O O . PRO B 1 54 ? -4.172 -5.094 -5.461 1 95.19 54 PRO B O 1
ATOM 1588 N N . PRO B 1 55 ? -2.166 -6.062 -5.305 1 89.81 55 PRO B N 1
ATOM 1589 C CA . PRO B 1 55 ? -2.137 -6.176 -3.846 1 89.81 55 PRO B CA 1
ATOM 1590 C C . PRO B 1 55 ? -2.42 -4.848 -3.145 1 89.81 55 PRO B C 1
ATOM 1592 O O . PRO B 1 55 ? -2.924 -4.836 -2.018 1 89.81 55 PRO B O 1
ATOM 1595 N N . THR B 1 56 ? -2.059 -3.686 -3.514 1 95.31 56 THR B N 1
ATOM 1596 C CA . THR B 1 56 ? -2.287 -2.428 -2.811 1 95.31 56 THR B CA 1
ATOM 1597 C C . THR B 1 56 ? -3.557 -1.749 -3.318 1 95.31 56 THR B C 1
ATOM 1599 O O . THR B 1 56 ? -3.857 -0.617 -2.934 1 95.31 56 THR B O 1
ATOM 1602 N N . PHE B 1 57 ? -4.398 -2.52 -3.973 1 97.69 57 PHE B N 1
ATOM 1603 C CA . PHE B 1 57 ? -5.598 -1.979 -4.598 1 97.69 57 PHE B CA 1
ATOM 1604 C C . PHE B 1 57 ? -6.559 -1.433 -3.547 1 97.69 57 PHE B C 1
ATOM 1606 O O . PHE B 1 57 ? -7.23 -0.426 -3.777 1 97.69 57 PHE B O 1
ATOM 1613 N N . PRO B 1 58 ? -6.672 -1.96 -2.352 1 97.19 58 PRO B N 1
ATOM 1614 C CA . PRO B 1 58 ? -7.594 -1.432 -1.344 1 97.19 58 PRO B CA 1
ATOM 1615 C C . PRO B 1 58 ? -7.277 0.011 -0.954 1 97.19 58 PRO B C 1
ATOM 1617 O O . PRO B 1 58 ? -8.109 0.688 -0.347 1 97.19 58 PRO B O 1
ATOM 1620 N N . ALA B 1 59 ? -6.09 0.46 -1.262 1 95.38 59 ALA B N 1
ATOM 1621 C CA . ALA B 1 59 ? -5.777 1.869 -1.038 1 95.38 59 ALA B CA 1
ATOM 1622 C C . ALA B 1 59 ? -6.738 2.773 -1.803 1 95.38 59 ALA B C 1
ATOM 1624 O O . ALA B 1 59 ? -6.906 3.945 -1.458 1 95.38 59 ALA B O 1
ATOM 1625 N N . SER B 1 60 ? -7.402 2.26 -2.803 1 96.19 60 SER B N 1
ATOM 1626 C CA . SER B 1 60 ? -8.312 3.045 -3.629 1 96.19 60 SER B CA 1
ATOM 1627 C C . SER B 1 60 ? -9.742 2.982 -3.094 1 96.19 60 SER B C 1
ATOM 1629 O O . SER B 1 60 ? -10.641 3.645 -3.619 1 96.19 60 SER B O 1
ATOM 1631 N N . PHE B 1 61 ? -9.945 2.146 -2.121 1 95.56 61 PHE B N 1
ATOM 1632 C CA . PHE B 1 61 ? -11.305 2.006 -1.611 1 95.56 61 PHE B CA 1
ATOM 1633 C C . PHE B 1 61 ? -11.711 3.236 -0.808 1 95.56 61 PHE B C 1
ATOM 1635 O O . PHE B 1 61 ? -10.891 3.814 -0.09 1 95.56 61 PHE B O 1
ATOM 1642 N N . SER B 1 62 ? -12.969 3.551 -0.957 1 84.75 62 SER B N 1
ATOM 1643 C CA . SER B 1 62 ? -13.555 4.633 -0.166 1 84.75 62 SER B CA 1
ATOM 1644 C C . SER B 1 62 ? -14.117 4.109 1.151 1 84.75 62 SER B C 1
ATOM 1646 O O . SER B 1 62 ? -14.484 2.938 1.254 1 84.75 62 SER B O 1
ATOM 1648 N N . SER B 1 63 ? -13.906 4.918 2.051 1 75.38 63 SER B N 1
ATOM 1649 C CA . SER B 1 63 ? -14.609 4.703 3.312 1 75.38 63 SER B CA 1
ATOM 1650 C C . SER B 1 63 ? -15.594 5.836 3.596 1 75.38 63 SER B C 1
ATOM 1652 O O . SER B 1 63 ? -15.469 6.926 3.037 1 75.38 63 SER B O 1
ATOM 1654 N N . ALA B 1 64 ? -16.609 5.496 4.293 1 65.81 64 ALA B N 1
ATOM 1655 C CA . ALA B 1 64 ? -17.578 6.516 4.672 1 65.81 64 ALA B CA 1
ATOM 1656 C C . ALA B 1 64 ? -16.969 7.535 5.625 1 65.81 64 ALA B C 1
ATOM 1658 O O . ALA B 1 64 ? -17.5 8.633 5.805 1 65.81 64 ALA B O 1
ATOM 1659 N N . ALA B 1 65 ? -15.914 7.066 6.137 1 67 65 ALA B N 1
ATOM 1660 C CA . ALA B 1 65 ? -15.281 7.957 7.105 1 67 65 ALA B CA 1
ATOM 1661 C C . ALA B 1 65 ? -14.258 8.867 6.422 1 67 65 ALA B C 1
ATOM 1663 O O . ALA B 1 65 ? -13.516 8.43 5.539 1 67 65 ALA B O 1
ATOM 1664 N N . ASP B 1 66 ? -14.375 10.07 6.66 1 72.31 66 ASP B N 1
ATOM 1665 C CA . ASP B 1 66 ? -13.328 11.062 6.414 1 72.31 66 ASP B CA 1
ATOM 1666 C C . ASP B 1 66 ? -12.375 11.164 7.602 1 72.31 66 ASP B C 1
ATOM 1668 O O . ASP B 1 66 ? -12.812 11.344 8.742 1 72.31 66 ASP B O 1
ATOM 1672 N N . LEU B 1 67 ? -11.109 10.797 7.363 1 78.56 67 LEU B N 1
ATOM 1673 C CA . LEU B 1 67 ? -10.125 10.812 8.438 1 78.56 67 LEU B CA 1
ATOM 1674 C C . LEU B 1 67 ? -10.164 12.141 9.188 1 78.56 67 LEU B C 1
ATOM 1676 O O . LEU B 1 67 ? -9.961 12.172 10.406 1 78.56 67 LEU B O 1
ATOM 1680 N N . ARG B 1 68 ? -10.43 13.125 8.438 1 75.88 68 ARG B N 1
ATOM 1681 C CA . ARG B 1 68 ? -10.523 14.438 9.07 1 75.88 68 ARG B CA 1
ATOM 1682 C C . ARG B 1 68 ? -11.664 14.477 10.078 1 75.88 68 ARG B C 1
ATOM 1684 O O . ARG B 1 68 ? -11.516 15.031 11.172 1 75.88 68 ARG B O 1
ATOM 1691 N N . GLU B 1 69 ? -12.695 13.844 9.602 1 78.19 69 GLU B N 1
ATOM 1692 C CA . GLU B 1 69 ? -13.844 13.797 10.5 1 78.19 69 GLU B CA 1
ATOM 1693 C C . GLU B 1 69 ? -13.578 12.859 11.68 1 78.19 69 GLU B C 1
ATOM 1695 O O . GLU B 1 69 ? -13.922 13.188 12.82 1 78.19 69 GLU B O 1
ATOM 1700 N N . LEU B 1 70 ? -12.953 11.805 11.398 1 84.12 70 LEU B N 1
ATOM 1701 C CA . LEU B 1 70 ? -12.711 10.82 12.445 1 84.12 70 LEU B CA 1
ATOM 1702 C C . LEU B 1 70 ? -11.719 11.352 13.477 1 84.12 70 LEU B C 1
ATOM 1704 O O . LEU B 1 70 ? -11.867 11.102 14.672 1 84.12 70 LEU B O 1
ATOM 1708 N N . LEU B 1 71 ? -10.766 12.125 13.047 1 85.31 71 LEU B N 1
ATOM 1709 C CA . LEU B 1 71 ? -9.688 12.562 13.922 1 85.31 71 LEU B CA 1
ATOM 1710 C C . LEU B 1 71 ? -9.875 14.016 14.344 1 85.31 71 LEU B C 1
ATOM 1712 O O . LEU B 1 71 ? -9.25 14.477 15.297 1 85.31 71 LEU B O 1
ATOM 1716 N N . GLY B 1 72 ? -10.68 14.719 13.641 1 79.88 72 GLY B N 1
ATOM 1717 C CA . GLY B 1 72 ? -10.922 16.125 13.945 1 79.88 72 GLY B CA 1
ATOM 1718 C C . GLY B 1 72 ? -9.758 17.016 13.57 1 79.88 72 GLY B C 1
ATOM 1719 O O . GLY B 1 72 ? -9.43 17.953 14.297 1 79.88 72 GLY B O 1
ATOM 1720 N N . VAL B 1 73 ? -8.969 16.625 12.555 1 80.75 73 VAL B N 1
ATOM 1721 C CA . VAL B 1 73 ? -7.816 17.406 12.133 1 80.75 73 VAL B CA 1
ATOM 1722 C C . VAL B 1 73 ? -7.855 17.609 10.617 1 80.75 73 VAL B C 1
ATOM 1724 O O . VAL B 1 73 ? -8.602 16.922 9.914 1 80.75 73 VAL B O 1
ATOM 1727 N N . GLY B 1 74 ? -7.133 18.641 10.18 1 75.12 74 GLY B N 1
ATOM 1728 C CA . GLY B 1 74 ? -7.012 18.875 8.75 1 75.12 74 GLY B CA 1
ATOM 1729 C C . GLY B 1 74 ? -5.949 18 8.094 1 75.12 74 GLY B C 1
ATOM 1730 O O . GLY B 1 74 ? -5.07 17.469 8.773 1 75.12 74 GLY B O 1
ATOM 1731 N N . ILE B 1 75 ? -6.082 17.766 6.812 1 70.25 75 ILE B N 1
ATOM 1732 C CA . ILE B 1 75 ? -5.219 16.891 6.031 1 70.25 75 ILE B CA 1
ATOM 1733 C C . ILE B 1 75 ? -3.775 17.375 6.113 1 70.25 75 ILE B C 1
ATOM 1735 O O . ILE B 1 75 ? -2.838 16.578 6.051 1 70.25 75 ILE B O 1
ATOM 1739 N N . LYS B 1 76 ? -3.564 18.641 6.375 1 72.62 76 LYS B N 1
ATOM 1740 C CA . LYS B 1 76 ? -2.227 19.219 6.434 1 72.62 76 LYS B CA 1
ATOM 1741 C C . LYS B 1 76 ? -1.474 18.75 7.672 1 72.62 76 LYS B C 1
ATOM 1743 O O . LYS B 1 76 ? -0.243 18.797 7.719 1 72.62 76 LYS B O 1
ATOM 1748 N N . SER B 1 77 ? -2.209 18.312 8.57 1 78.88 77 SER B N 1
ATOM 1749 C CA . SER B 1 77 ? -1.602 17.906 9.828 1 78.88 77 SER B CA 1
ATOM 1750 C C . SER B 1 77 ? -1.216 16.422 9.805 1 78.88 77 SER B C 1
ATOM 1752 O O . SER B 1 77 ? -0.594 15.922 10.742 1 78.88 77 SER B O 1
ATOM 1754 N N . LEU B 1 78 ? -1.533 15.836 8.703 1 80.75 78 LEU B N 1
ATOM 1755 C CA . LEU B 1 78 ? -1.387 14.383 8.695 1 80.75 78 LEU B CA 1
ATOM 1756 C C . LEU B 1 78 ? -0.168 13.961 7.883 1 80.75 78 LEU B C 1
ATOM 1758 O O . LEU B 1 78 ? -0.01 14.375 6.734 1 80.75 78 LEU B O 1
ATOM 1762 N N . LEU B 1 79 ? 0.712 13.258 8.523 1 82.5 79 LEU B N 1
ATOM 1763 C CA . LEU B 1 79 ? 1.836 12.602 7.863 1 82.5 79 LEU B CA 1
ATOM 1764 C C . LEU B 1 79 ? 1.716 11.086 7.965 1 82.5 79 LEU B C 1
ATOM 1766 O O . LEU B 1 79 ? 1.614 10.539 9.07 1 82.5 79 LEU B O 1
ATOM 1770 N N . HIS B 1 80 ? 1.736 10.438 6.832 1 87.5 80 HIS B N 1
ATOM 1771 C CA . HIS B 1 80 ? 1.673 8.977 6.832 1 87.5 80 HIS B CA 1
ATOM 1772 C C . HIS B 1 80 ? 3.027 8.367 7.176 1 87.5 80 HIS B C 1
ATOM 1774 O O . HIS B 1 80 ? 4.012 8.594 6.473 1 87.5 80 HIS B O 1
ATOM 1780 N N . ALA B 1 81 ? 3.031 7.594 8.258 1 91.62 81 ALA B N 1
ATOM 1781 C CA . ALA B 1 81 ? 4.273 6.973 8.719 1 91.62 81 ALA B CA 1
ATOM 1782 C C . ALA B 1 81 ? 4.371 5.527 8.234 1 91.62 81 ALA B C 1
ATOM 1784 O O . ALA B 1 81 ? 5.438 5.082 7.805 1 91.62 81 ALA B O 1
ATOM 1785 N N . GLU B 1 82 ? 3.27 4.801 8.391 1 94.12 82 GLU B N 1
ATOM 1786 C CA . GLU B 1 82 ? 3.254 3.393 8.008 1 94.12 82 GLU B CA 1
ATOM 1787 C C . GLU B 1 82 ? 1.912 3.002 7.395 1 94.12 82 GLU B C 1
ATOM 1789 O O . GLU B 1 82 ? 0.873 3.557 7.754 1 94.12 82 GLU B O 1
ATOM 1794 N N . GLN B 1 83 ? 1.949 2.086 6.52 1 94.31 83 GLN B N 1
ATOM 1795 C CA . GLN B 1 83 ? 0.742 1.474 5.977 1 94.31 83 GLN B CA 1
ATOM 1796 C C . GLN B 1 83 ? 0.955 -0.013 5.703 1 94.31 83 GLN B C 1
ATOM 1798 O O . GLN B 1 83 ? 2.008 -0.413 5.203 1 94.31 83 GLN B O 1
ATOM 1803 N N . SER B 1 84 ? -0.013 -0.791 6.094 1 96.44 84 SER B N 1
ATOM 1804 C CA . SER B 1 84 ? 0.063 -2.225 5.836 1 96.44 84 SER B CA 1
ATOM 1805 C C . SER B 1 84 ? -1.281 -2.775 5.371 1 96.44 84 SER B C 1
ATOM 1807 O O . SER B 1 84 ? -2.33 -2.197 5.664 1 96.44 84 SER B O 1
ATOM 1809 N N . PHE B 1 85 ? -1.219 -3.859 4.621 1 96.81 85 PHE B N 1
ATOM 1810 C CA . PHE B 1 85 ? -2.363 -4.625 4.141 1 96.81 85 PHE B CA 1
ATOM 1811 C C . PHE B 1 85 ? -2.184 -6.109 4.441 1 96.81 85 PHE B C 1
ATOM 1813 O O . PHE B 1 85 ? -1.085 -6.648 4.301 1 96.81 85 PHE B O 1
ATOM 1820 N N . GLU B 1 86 ? -3.205 -6.73 4.871 1 96.69 86 GLU B N 1
ATOM 1821 C CA . GLU B 1 86 ? -3.318 -8.18 5.012 1 96.69 86 GLU B CA 1
ATOM 1822 C C . GLU B 1 86 ? -4.523 -8.711 4.246 1 96.69 86 GLU B C 1
ATOM 1824 O O . GLU B 1 86 ? -5.609 -8.133 4.301 1 96.69 86 GLU B O 1
ATOM 1829 N N . TYR B 1 87 ? -4.301 -9.867 3.584 1 95.56 87 TYR B N 1
ATOM 1830 C CA . TYR B 1 87 ? -5.371 -10.391 2.738 1 95.56 87 TYR B CA 1
ATOM 1831 C C . TYR B 1 87 ? -5.793 -11.781 3.193 1 95.56 87 TYR B C 1
ATOM 1833 O O . TYR B 1 87 ? -4.949 -12.641 3.443 1 95.56 87 TYR B O 1
ATOM 1841 N N . GLU B 1 88 ? -7.066 -11.945 3.275 1 95 88 GLU B N 1
ATOM 1842 C CA . GLU B 1 88 ? -7.621 -13.281 3.48 1 95 88 GLU B CA 1
ATOM 1843 C C . GLU B 1 88 ? -7.77 -14.023 2.156 1 95 88 GLU B C 1
ATOM 1845 O O . GLU B 1 88 ? -7.676 -15.258 2.115 1 95 88 GLU B O 1
ATOM 1850 N N . ARG B 1 89 ? -8.023 -13.336 1.161 1 93.62 89 ARG B N 1
ATOM 1851 C CA . ARG B 1 89 ? -8.094 -13.828 -0.212 1 93.62 89 ARG B CA 1
ATOM 1852 C C . ARG B 1 89 ? -7.859 -12.695 -1.208 1 93.62 89 ARG B C 1
ATOM 1854 O O . ARG B 1 89 ? -7.949 -11.516 -0.854 1 93.62 89 ARG B O 1
ATOM 1861 N N . PRO B 1 90 ? -7.578 -13.039 -2.496 1 95.06 90 PRO B N 1
ATOM 1862 C CA . PRO B 1 90 ? -7.477 -11.992 -3.518 1 95.06 90 PRO B CA 1
ATOM 1863 C C . PRO B 1 90 ? -8.797 -11.25 -3.73 1 9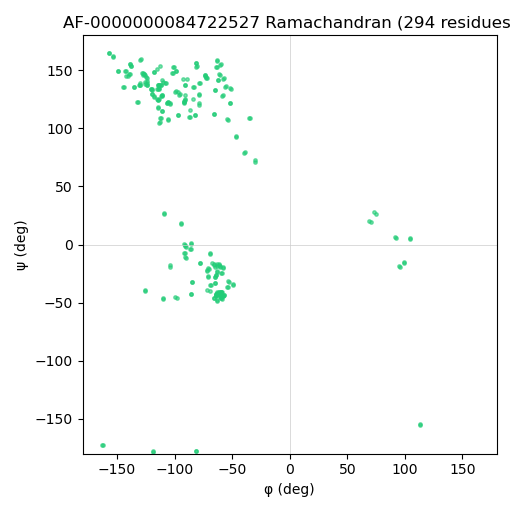5.06 90 PRO B C 1
ATOM 1865 O O . PRO B 1 90 ? -9.852 -11.742 -3.334 1 95.06 90 PRO B O 1
ATOM 1868 N N . ILE B 1 91 ? -8.664 -10.062 -4.262 1 97.88 91 ILE B N 1
ATOM 1869 C CA . ILE B 1 91 ? -9.812 -9.25 -4.668 1 97.88 91 ILE B CA 1
ATOM 1870 C C . ILE B 1 91 ? -10.039 -9.398 -6.172 1 97.88 91 ILE B C 1
ATOM 1872 O O . ILE B 1 91 ? -9.094 -9.297 -6.957 1 97.88 91 ILE B O 1
ATOM 1876 N N . PHE B 1 92 ? -11.273 -9.648 -6.605 1 98.06 92 PHE B N 1
ATOM 1877 C CA . PHE B 1 92 ? -11.609 -9.922 -7.996 1 98.06 92 PHE B CA 1
ATOM 1878 C C . PHE B 1 92 ? -12.562 -8.859 -8.539 1 98.06 92 PHE B C 1
ATOM 1880 O O . PHE B 1 92 ? -13.359 -8.297 -7.793 1 98.06 92 PHE B O 1
ATOM 1887 N N . ALA B 1 93 ? -12.391 -8.633 -9.852 1 98.62 93 ALA B N 1
ATOM 1888 C CA . ALA B 1 93 ? -13.438 -7.84 -10.492 1 98.62 93 ALA B CA 1
ATOM 1889 C C . ALA B 1 93 ? -14.82 -8.422 -10.203 1 98.62 93 ALA B C 1
ATOM 1891 O O . ALA B 1 93 ? -15.016 -9.633 -10.258 1 98.62 93 ALA B O 1
ATOM 1892 N N . GLY B 1 94 ? -15.711 -7.512 -9.859 1 98.44 94 GLY B N 1
ATOM 1893 C CA . GLY B 1 94 ? -17.062 -7.93 -9.547 1 98.44 94 GLY B CA 1
ATOM 1894 C C . GLY B 1 94 ? -17.328 -8.047 -8.062 1 98.44 94 GLY B C 1
ATOM 1895 O O . GLY B 1 94 ? -18.484 -8.109 -7.633 1 98.44 94 GLY B O 1
ATOM 1896 N N . ASP B 1 95 ? -16.25 -8.078 -7.281 1 98.44 95 ASP B N 1
ATOM 1897 C CA . ASP B 1 95 ? -16.438 -8.078 -5.832 1 98.44 95 ASP B CA 1
ATOM 1898 C C . ASP B 1 95 ? -17.234 -6.859 -5.379 1 98.44 95 ASP B C 1
ATOM 1900 O O . ASP B 1 95 ? -17.109 -5.777 -5.961 1 98.44 95 ASP B O 1
ATOM 1904 N N . ARG B 1 96 ? -18.047 -7.043 -4.43 1 98.75 96 ARG B N 1
ATOM 1905 C CA . ARG B 1 96 ? -18.703 -6 -3.643 1 98.75 96 ARG B CA 1
ATOM 1906 C C . ARG B 1 96 ? -18.219 -6.02 -2.197 1 98.75 96 ARG B C 1
ATOM 1908 O O . ARG B 1 96 ? -18.562 -6.914 -1.43 1 98.75 96 ARG B O 1
ATOM 1915 N N . ILE B 1 97 ? -17.375 -5.066 -1.887 1 98.56 97 ILE B N 1
ATOM 1916 C CA . ILE B 1 97 ? -16.672 -5.082 -0.61 1 98.56 97 ILE B CA 1
ATOM 1917 C C . ILE B 1 97 ? -17.125 -3.906 0.249 1 98.56 97 ILE B C 1
ATOM 1919 O O . ILE B 1 97 ? -17.062 -2.754 -0.183 1 98.56 97 ILE B O 1
ATOM 1923 N N . PHE B 1 98 ? -17.578 -4.168 1.444 1 98.31 98 PHE B N 1
ATOM 1924 C CA . PHE B 1 98 ? -17.938 -3.154 2.43 1 98.31 98 PHE B CA 1
ATOM 1925 C C . PHE B 1 98 ? -16.75 -2.822 3.326 1 98.31 98 PHE B C 1
ATOM 1927 O O . PHE B 1 98 ? -16.188 -3.711 3.961 1 98.31 98 PHE B O 1
ATOM 1934 N N . VAL B 1 99 ? -16.391 -1.561 3.334 1 97.44 99 VAL B N 1
ATOM 1935 C CA . VAL B 1 99 ? -15.219 -1.153 4.105 1 97.44 99 VAL B CA 1
ATOM 1936 C C . VAL B 1 99 ? -15.656 -0.293 5.289 1 97.44 99 VAL B C 1
ATOM 1938 O O . VAL B 1 99 ? -16.422 0.66 5.125 1 97.44 99 VAL B O 1
ATOM 1941 N N . ALA B 1 100 ? -15.227 -0.632 6.465 1 95.94 100 ALA B N 1
ATOM 1942 C CA . ALA B 1 100 ? -15.367 0.183 7.668 1 95.94 100 ALA B CA 1
ATOM 1943 C C . ALA B 1 100 ? -14.008 0.647 8.18 1 95.94 100 ALA B C 1
ATOM 1945 O O . ALA B 1 100 ? -13.039 -0.118 8.172 1 95.94 100 ALA B O 1
ATOM 1946 N N . THR B 1 101 ? -13.938 1.844 8.562 1 95.94 101 THR B N 1
ATOM 1947 C CA . THR B 1 101 ? -12.727 2.465 9.094 1 95.94 101 THR B CA 1
ATOM 1948 C C . THR B 1 101 ? -12.883 2.752 10.586 1 95.94 101 THR B C 1
ATOM 1950 O O . THR B 1 101 ? -13.938 3.211 11.031 1 95.94 101 THR B O 1
ATOM 1953 N N . ARG B 1 102 ? -11.797 2.539 11.305 1 95.75 102 ARG B N 1
ATOM 1954 C CA . ARG B 1 102 ? -11.852 2.74 12.75 1 95.75 102 ARG B CA 1
ATOM 1955 C C . ARG B 1 102 ? -10.555 3.361 13.266 1 95.75 102 ARG B C 1
ATOM 1957 O O . ARG B 1 102 ? -9.469 3.025 12.789 1 95.75 102 ARG B O 1
ATOM 1964 N N . VAL B 1 103 ? -10.711 4.203 14.273 1 95.81 103 VAL B N 1
ATOM 1965 C CA . VAL B 1 103 ? -9.547 4.684 15.008 1 95.81 103 VAL B CA 1
ATOM 1966 C C . VAL B 1 103 ? -9.133 3.648 16.047 1 95.81 103 VAL B C 1
ATOM 1968 O O . VAL B 1 103 ? -9.828 3.449 17.047 1 95.81 103 VAL B O 1
ATOM 1971 N N . ALA B 1 104 ? -8.047 3.068 15.836 1 96.62 104 ALA B N 1
ATOM 1972 C CA . ALA B 1 104 ? -7.625 1.976 16.703 1 96.62 104 ALA B CA 1
ATOM 1973 C C . ALA B 1 104 ? -6.879 2.504 17.938 1 96.62 104 ALA B C 1
ATOM 1975 O O . ALA B 1 104 ? -7.055 1.997 19.047 1 96.62 104 ALA B O 1
ATOM 1976 N N . GLU B 1 105 ? -6.031 3.471 17.688 1 95.88 105 GLU B N 1
ATOM 1977 C CA . GLU B 1 105 ? -5.191 4.016 18.75 1 95.88 105 GLU B CA 1
ATOM 1978 C C . GLU B 1 105 ? -4.883 5.492 18.516 1 95.88 105 GLU B C 1
ATOM 1980 O O . GLU B 1 105 ? -4.852 5.945 17.375 1 95.88 105 GLU B O 1
ATOM 1985 N N . VAL B 1 106 ? -4.711 6.195 19.578 1 93.62 106 VAL B N 1
ATOM 1986 C CA . VAL B 1 106 ? -4.129 7.535 19.594 1 93.62 106 VAL B CA 1
ATOM 1987 C C . VAL B 1 106 ? -3.064 7.609 20.703 1 93.62 106 VAL B C 1
ATOM 1989 O O . VAL B 1 106 ? -3.336 7.293 21.859 1 93.62 106 VAL B O 1
ATOM 1992 N N . LEU B 1 107 ? -1.959 7.926 20.266 1 92.44 107 LEU B N 1
ATOM 1993 C CA . LEU B 1 107 ? -0.842 7.996 21.203 1 92.44 107 LEU B CA 1
ATOM 1994 C C . LEU B 1 107 ? -0.159 9.359 21.125 1 92.44 107 LEU B C 1
ATOM 1996 O O . LEU B 1 107 ? -0.091 9.969 20.062 1 92.44 107 LEU B O 1
ATOM 2000 N N . GLU B 1 108 ? 0.317 9.789 22.297 1 89.19 108 GLU B N 1
ATOM 2001 C CA . GLU B 1 108 ? 1.157 10.984 22.344 1 89.19 108 GLU B CA 1
ATOM 2002 C C . GLU B 1 108 ? 2.639 10.617 22.328 1 89.19 108 GLU B C 1
ATOM 2004 O O . GLU B 1 108 ? 3.057 9.68 23.016 1 89.19 108 GLU B O 1
ATOM 2009 N N . ARG B 1 109 ? 3.23 11.305 21.422 1 85.69 109 ARG B N 1
ATOM 2010 C CA . ARG B 1 109 ? 4.672 11.094 21.344 1 85.69 109 ARG B CA 1
ATOM 2011 C C . ARG B 1 109 ? 5.426 12.414 21.469 1 85.69 109 ARG B C 1
ATOM 2013 O O . ARG B 1 109 ? 4.898 13.469 21.094 1 85.69 109 ARG B O 1
ATOM 2020 N N . THR B 1 110 ? 6.578 12.352 22.125 1 82.12 110 THR B N 1
ATOM 2021 C CA . THR B 1 110 ? 7.461 13.508 22.203 1 82.12 110 THR B CA 1
ATOM 2022 C C . THR B 1 110 ? 8.734 13.273 21.406 1 82.12 110 THR B C 1
ATOM 2024 O O . THR B 1 110 ? 9.367 12.227 21.516 1 82.12 110 THR B O 1
ATOM 2027 N N . GLY B 1 111 ? 8.867 14.086 20.375 1 72.44 111 GLY B N 1
ATOM 2028 C CA . GLY B 1 111 ? 10.086 14.023 19.578 1 72.44 111 GLY B CA 1
ATOM 2029 C C . GLY B 1 111 ? 10.867 15.32 19.594 1 72.44 111 GLY B C 1
ATOM 2030 O O . GLY B 1 111 ? 10.555 16.234 20.344 1 72.44 111 GLY B O 1
ATOM 2031 N N . PRO B 1 112 ? 12 15.297 18.812 1 73.69 112 PRO B N 1
ATOM 2032 C CA . PRO B 1 112 ? 12.867 16.484 18.797 1 73.69 112 PRO B CA 1
ATOM 2033 C C . PRO B 1 112 ? 12.117 17.766 18.453 1 73.69 112 PRO B C 1
ATOM 2035 O O . PRO B 1 112 ? 12.484 18.844 18.922 1 73.69 112 PRO B O 1
ATOM 2038 N N . ALA B 1 113 ? 11.094 17.672 17.641 1 73.06 113 ALA B N 1
ATOM 2039 C CA . ALA B 1 113 ? 10.312 18.828 17.203 1 73.06 113 ALA B CA 1
ATOM 2040 C C . ALA B 1 113 ? 9.219 19.172 18.203 1 73.06 113 ALA B C 1
ATOM 2042 O O . ALA B 1 113 ? 8.445 20.109 18 1 73.06 113 ALA B O 1
ATOM 2043 N N . GLY B 1 114 ? 9.148 18.438 19.281 1 79.94 114 GLY B N 1
ATOM 2044 C CA . GLY B 1 114 ? 8.148 18.672 20.312 1 79.94 114 GLY B CA 1
ATOM 2045 C C . GLY B 1 114 ? 7.129 17.547 20.422 1 79.94 114 GLY B C 1
ATOM 2046 O O . GLY B 1 114 ? 7.422 16.391 20.078 1 79.94 114 GLY B O 1
ATOM 2047 N N . LYS B 1 115 ? 6.012 17.969 20.906 1 83.38 115 LYS B N 1
ATOM 2048 C CA . LYS B 1 115 ? 4.953 16.984 21.125 1 83.38 115 LYS B CA 1
ATOM 2049 C C . LYS B 1 115 ? 4.172 16.734 19.844 1 83.38 115 LYS B C 1
ATOM 2051 O O . LYS B 1 115 ? 3.908 17.672 19.078 1 83.38 115 LYS B O 1
ATOM 2056 N N . MET B 1 116 ? 3.902 15.438 19.547 1 87.06 116 MET B N 1
ATOM 2057 C CA . MET B 1 116 ? 3.076 15.055 18.406 1 87.06 116 MET B CA 1
ATOM 2058 C C . MET B 1 116 ? 2.143 13.906 18.781 1 87.06 116 MET B C 1
ATOM 2060 O O . MET B 1 116 ? 2.377 13.203 19.766 1 87.06 116 MET B O 1
ATOM 2064 N N . ASP B 1 117 ? 1.066 13.883 18.016 1 91.44 117 ASP B N 1
ATOM 2065 C CA . ASP B 1 117 ? 0.176 12.734 18.188 1 91.44 117 ASP B CA 1
ATOM 2066 C C . ASP B 1 117 ? 0.383 11.719 17.062 1 91.44 117 ASP B C 1
ATOM 2068 O O . ASP B 1 117 ? 0.782 12.078 15.961 1 91.44 117 ASP B O 1
ATOM 2072 N N . VAL B 1 118 ? 0.175 10.508 17.516 1 93.25 118 VAL B N 1
ATOM 2073 C CA . VAL B 1 118 ? 0.155 9.414 16.547 1 93.25 118 VAL B CA 1
ATOM 2074 C C . VAL B 1 118 ? -1.222 8.758 16.547 1 93.25 118 VAL B C 1
ATOM 2076 O O . VAL B 1 118 ? -1.766 8.438 17.594 1 93.25 118 VAL B O 1
ATOM 2079 N N . ALA B 1 119 ? -1.761 8.656 15.398 1 93.94 119 ALA B N 1
ATOM 2080 C CA . ALA B 1 119 ? -3.025 7.938 15.258 1 93.94 119 ALA B CA 1
ATOM 2081 C C . ALA B 1 119 ? -2.848 6.66 14.445 1 93.94 119 ALA B C 1
ATOM 2083 O O . ALA B 1 119 ? -2.168 6.664 13.414 1 93.94 119 ALA B O 1
ATOM 2084 N N . VAL B 1 120 ? -3.428 5.578 14.953 1 96.12 120 VAL B N 1
ATOM 2085 C CA . VAL B 1 120 ? -3.49 4.328 14.211 1 96.12 120 VAL B CA 1
ATOM 2086 C C . VAL B 1 120 ? -4.91 4.098 13.703 1 96.12 120 VAL B C 1
ATOM 2088 O O . VAL B 1 120 ? -5.855 4.023 14.492 1 96.12 120 VAL B O 1
ATOM 2091 N N . ILE B 1 121 ? -5.023 3.973 12.398 1 95.56 121 ILE B N 1
ATOM 2092 C CA . ILE B 1 121 ? -6.305 3.799 11.719 1 95.56 121 ILE B CA 1
ATOM 2093 C C . ILE B 1 121 ? -6.371 2.41 11.094 1 95.56 121 ILE B C 1
ATOM 2095 O O . ILE B 1 121 ? -5.398 1.948 10.492 1 95.56 121 ILE B O 1
ATOM 2099 N N . GLU B 1 122 ? -7.5 1.762 11.227 1 96.94 122 GLU B N 1
ATOM 2100 C CA . GLU B 1 122 ? -7.68 0.433 10.648 1 96.94 122 GLU B CA 1
ATOM 2101 C C . GLU B 1 122 ? -8.891 0.395 9.719 1 96.94 122 GLU B C 1
ATOM 2103 O O . GLU B 1 122 ? -9.93 0.993 10.016 1 96.94 122 GLU B O 1
ATOM 2108 N N . ASP B 1 123 ? -8.734 -0.252 8.586 1 96.75 123 ASP B N 1
ATOM 2109 C CA . ASP B 1 123 ? -9.828 -0.598 7.688 1 96.75 123 ASP B CA 1
ATOM 2110 C C . ASP B 1 123 ? -10.055 -2.107 7.652 1 96.75 123 ASP B C 1
ATOM 2112 O O . ASP B 1 123 ? -9.094 -2.883 7.629 1 96.75 123 ASP B O 1
ATOM 2116 N N . GLU B 1 124 ? -11.289 -2.445 7.688 1 97.5 124 GLU B N 1
ATOM 2117 C CA . GLU B 1 124 ? -11.688 -3.822 7.414 1 97.5 124 GLU B CA 1
ATOM 2118 C C . GLU B 1 124 ? -12.625 -3.896 6.211 1 97.5 124 GLU B C 1
ATOM 2120 O O . GLU B 1 124 ? -13.594 -3.137 6.121 1 97.5 124 GLU B O 1
ATOM 2125 N N . GLY B 1 125 ? -12.305 -4.766 5.281 1 98.19 125 GLY B N 1
ATOM 2126 C CA . GLY B 1 125 ? -13.156 -5.027 4.129 1 98.19 125 GLY B CA 1
ATOM 2127 C C . GLY B 1 125 ? -13.789 -6.402 4.156 1 98.19 125 GLY B C 1
ATOM 2128 O O . GLY B 1 125 ? -13.094 -7.41 4.301 1 98.19 125 GLY B O 1
ATOM 2129 N N . ARG B 1 126 ? -15.062 -6.422 3.994 1 98.62 126 ARG B N 1
ATOM 2130 C CA . ARG B 1 126 ? -15.812 -7.676 3.992 1 98.62 126 ARG B CA 1
ATOM 2131 C C . ARG B 1 126 ? -16.688 -7.793 2.742 1 98.62 126 ARG B C 1
ATOM 2133 O O . ARG B 1 126 ? -17.172 -6.789 2.229 1 98.62 126 ARG B O 1
ATOM 2140 N N . ASP B 1 127 ? -16.859 -9.039 2.279 1 98.44 127 ASP B N 1
ATOM 2141 C CA . ASP B 1 127 ? -17.719 -9.234 1.115 1 98.44 127 ASP B CA 1
ATOM 2142 C C . ASP B 1 127 ? -19.188 -9.258 1.516 1 98.44 127 ASP B C 1
ATOM 2144 O O . ASP B 1 127 ? -19.531 -8.984 2.668 1 98.44 127 ASP B O 1
ATOM 2148 N N . GLU B 1 128 ? -20.094 -9.477 0.598 1 97.56 128 GLU B N 1
ATOM 2149 C CA . GLU B 1 128 ? -21.531 -9.391 0.803 1 97.56 128 GLU B CA 1
ATOM 2150 C C . GLU B 1 128 ? -22.016 -10.438 1.8 1 97.56 128 GLU B C 1
ATOM 2152 O O . GLU B 1 128 ? -23.047 -10.258 2.453 1 97.56 128 GLU B O 1
ATOM 2157 N N . GLU B 1 129 ? -21.312 -11.5 1.897 1 98 129 GLU B N 1
ATOM 2158 C CA . GLU B 1 129 ? -21.672 -12.562 2.822 1 98 129 GLU B CA 1
ATOM 2159 C C . GLU B 1 129 ? -21.109 -12.305 4.215 1 98 129 GLU B C 1
ATOM 2161 O O . GLU B 1 129 ? -21.328 -13.102 5.137 1 98 129 GLU B O 1
ATOM 2166 N N . GLY B 1 130 ? -20.375 -11.281 4.34 1 97.75 130 GLY B N 1
ATOM 2167 C CA . GLY B 1 130 ? -19.812 -10.914 5.633 1 97.75 130 GLY B CA 1
ATOM 2168 C C . GLY B 1 130 ? -18.438 -11.516 5.883 1 97.75 130 GLY B C 1
ATOM 2169 O O . GLY B 1 130 ? -17.875 -11.375 6.969 1 97.75 130 GLY B O 1
ATOM 2170 N N . ASN B 1 131 ? -17.844 -12.188 4.891 1 98.31 131 ASN B N 1
ATOM 2171 C CA . ASN B 1 131 ? -16.516 -12.766 5.039 1 98.31 131 ASN B CA 1
ATOM 2172 C C . ASN B 1 131 ? -15.422 -11.711 4.898 1 98.31 131 ASN B C 1
ATOM 2174 O O . ASN B 1 131 ? -15.516 -10.82 4.051 1 98.31 131 ASN B O 1
ATOM 2178 N N . LEU B 1 132 ? -14.414 -11.852 5.793 1 98.31 132 LEU B N 1
ATOM 2179 C CA . LEU B 1 132 ? -13.273 -10.938 5.73 1 98.31 132 LEU B CA 1
ATOM 2180 C C . LEU B 1 132 ? -12.5 -11.117 4.43 1 98.31 132 LEU B C 1
ATOM 2182 O O . LEU B 1 132 ? -12.211 -12.242 4.027 1 98.31 132 LEU B O 1
ATOM 2186 N N . VAL B 1 133 ? -12.18 -10.008 3.756 1 98.12 133 VAL B N 1
ATOM 2187 C CA . VAL B 1 133 ? -11.398 -10.039 2.527 1 98.12 133 VAL B CA 1
ATOM 2188 C C . VAL B 1 133 ? -10.008 -9.453 2.787 1 98.12 133 VAL B C 1
ATOM 2190 O O . VAL B 1 133 ? -9 -10.023 2.367 1 98.12 133 VAL B O 1
ATOM 2193 N N . PHE B 1 134 ? -9.969 -8.305 3.471 1 97.94 134 PHE B N 1
ATOM 2194 C CA . PHE B 1 134 ? -8.672 -7.711 3.787 1 97.94 134 PHE B CA 1
ATOM 2195 C C . PHE B 1 134 ? -8.766 -6.852 5.043 1 97.94 134 PHE B C 1
ATOM 2197 O O . PHE B 1 134 ? -9.867 -6.492 5.473 1 97.94 134 PHE B O 1
ATOM 2204 N N . ARG B 1 135 ? -7.621 -6.57 5.629 1 97.94 135 ARG B N 1
ATOM 2205 C CA . ARG B 1 135 ? -7.398 -5.539 6.637 1 97.94 135 ARG B CA 1
ATOM 2206 C C . ARG B 1 135 ? -6.281 -4.594 6.215 1 97.94 135 ARG B C 1
ATOM 2208 O O . ARG B 1 135 ? -5.285 -5.023 5.633 1 97.94 135 ARG B O 1
ATOM 2215 N N . ALA B 1 136 ? -6.496 -3.424 6.48 1 96.94 136 ALA B N 1
ATOM 2216 C CA . ALA B 1 136 ? -5.453 -2.422 6.281 1 96.94 136 ALA B CA 1
ATOM 2217 C C . ALA B 1 136 ? -5.223 -1.609 7.551 1 96.94 136 ALA B C 1
ATOM 2219 O O . ALA B 1 136 ? -6.148 -1.406 8.344 1 96.94 136 ALA B O 1
ATOM 2220 N N . ARG B 1 137 ? -4.02 -1.202 7.793 1 96.56 137 ARG B N 1
ATOM 2221 C CA . ARG B 1 137 ? -3.625 -0.398 8.945 1 96.56 137 ARG B CA 1
ATOM 2222 C C . ARG B 1 137 ? -2.689 0.733 8.531 1 96.56 137 ARG B C 1
ATOM 2224 O O . ARG B 1 137 ? -1.779 0.528 7.723 1 96.56 137 ARG B O 1
ATOM 2231 N N . ARG B 1 138 ? -2.971 1.892 9.07 1 94.81 138 ARG B N 1
ATOM 2232 C CA . ARG B 1 138 ? -2.115 3.045 8.812 1 94.81 138 ARG B CA 1
ATOM 2233 C C . ARG B 1 138 ? -1.729 3.746 10.109 1 94.81 138 ARG B C 1
ATOM 2235 O O . ARG B 1 138 ? -2.551 3.873 11.023 1 94.81 138 ARG B O 1
ATOM 2242 N N . THR B 1 139 ? -0.553 4.098 10.211 1 94.75 139 THR B N 1
ATOM 2243 C CA . THR B 1 139 ? -0.053 4.949 11.281 1 94.75 139 THR B CA 1
ATOM 2244 C C . THR B 1 139 ? 0.186 6.371 10.781 1 94.75 139 THR B C 1
ATOM 2246 O O . THR B 1 139 ? 0.968 6.582 9.852 1 94.75 139 THR B O 1
ATOM 2249 N N . LEU B 1 140 ? -0.483 7.32 11.398 1 92.25 140 LEU B N 1
ATOM 2250 C CA . LEU B 1 140 ? -0.403 8.727 11.023 1 92.25 140 LEU B CA 1
ATOM 2251 C C . LEU B 1 140 ? 0.236 9.547 12.141 1 92.25 140 LEU B C 1
ATOM 2253 O O . LEU B 1 140 ? -0.076 9.352 13.32 1 92.25 140 LEU B O 1
ATOM 2257 N N . ILE B 1 141 ? 1.116 10.352 11.766 1 89.94 141 ILE B N 1
ATOM 2258 C CA . ILE B 1 141 ? 1.616 11.383 12.672 1 89.94 141 ILE B CA 1
ATOM 2259 C C . ILE B 1 141 ? 0.794 12.656 12.508 1 89.94 141 ILE B C 1
ATOM 2261 O O . ILE B 1 141 ? 0.604 13.141 11.391 1 89.94 141 ILE B O 1
ATOM 2265 N N . VAL B 1 142 ? 0.286 13.078 13.555 1 86.62 142 VAL B N 1
ATOM 2266 C CA . VAL B 1 142 ? -0.536 14.281 13.562 1 86.62 142 VAL B CA 1
ATOM 2267 C C . VAL B 1 142 ? 0.247 15.438 14.188 1 86.62 142 VAL B C 1
ATOM 2269 O O . VAL B 1 142 ? 0.548 15.414 15.383 1 86.62 142 VAL B O 1
ATOM 2272 N N . ARG B 1 143 ? 0.63 16.328 13.32 1 78.44 143 ARG B N 1
ATOM 2273 C CA . ARG B 1 143 ? 1.415 17.469 13.789 1 78.44 143 ARG B CA 1
ATOM 2274 C C . ARG B 1 143 ? 0.513 18.641 14.156 1 78.44 143 ARG B C 1
ATOM 2276 O O . ARG B 1 143 ? -0.555 18.812 13.562 1 78.44 143 ARG B O 1
ATOM 2283 N N . ALA B 1 144 ? 0.88 19.25 15.289 1 64.56 144 ALA B N 1
ATOM 2284 C CA . ALA B 1 144 ? 0.159 20.453 15.719 1 64.56 144 ALA B CA 1
ATOM 2285 C C . ALA B 1 144 ? 0.131 21.5 14.609 1 64.56 144 ALA B C 1
ATOM 2287 O O . ALA B 1 144 ? 1.119 21.672 13.891 1 64.56 144 ALA B O 1
ATOM 2288 N N . ALA B 1 145 ? -1.118 21.672 13.977 1 55.12 145 ALA B N 1
ATOM 2289 C CA . ALA B 1 145 ? -1.262 22.734 12.992 1 55.12 145 ALA B CA 1
ATOM 2290 C C . ALA B 1 145 ? -0.424 23.953 13.375 1 55.12 145 ALA B C 1
ATOM 2292 O O . ALA B 1 145 ? -0.347 24.328 14.555 1 55.12 145 ALA B O 1
ATOM 2293 N N . LYS B 1 146 ? 0.713 24.219 12.609 1 51.97 146 LYS B N 1
ATOM 2294 C CA . LYS B 1 146 ? 1.31 25.531 12.898 1 51.97 146 LYS B CA 1
ATOM 2295 C C . LYS B 1 146 ? 0.248 26.625 12.93 1 51.97 146 LYS B C 1
ATOM 2297 O O . LYS B 1 146 ? -0.526 26.781 11.984 1 51.97 146 LYS B O 1
ATOM 2302 N N . GLU B 1 147 ? -0.276 26.938 14.008 1 42 147 GLU B N 1
ATOM 2303 C CA . GLU B 1 147 ? -1.042 28.172 14.094 1 42 147 GLU B CA 1
ATOM 2304 C C . GLU B 1 147 ? -0.372 29.297 13.297 1 42 147 GLU B C 1
ATOM 2306 O O . GLU B 1 147 ? 0.828 29.531 13.445 1 42 147 GLU B O 1
ATOM 2311 N N . ASN B 1 148 ? -0.539 29.281 11.984 1 40.06 148 ASN B N 1
ATOM 2312 C CA . ASN B 1 148 ? -0.152 30.594 11.477 1 40.06 148 ASN B CA 1
ATOM 2313 C C . ASN B 1 148 ? -0.406 31.688 12.5 1 40.06 148 ASN B C 1
ATOM 2315 O O . ASN B 1 148 ? -1.547 31.906 12.914 1 40.06 148 ASN B O 1
ATOM 2319 N N . SER B 1 149 ? 0.352 31.766 13.523 1 32.03 149 SER B N 1
ATOM 2320 C CA . SER B 1 149 ? 0.356 33.125 14.062 1 32.03 149 SER B CA 1
ATOM 2321 C C . SER B 1 149 ? 0.623 34.156 12.969 1 32.03 149 SER B C 1
ATOM 2323 O O . SER B 1 149 ? 1.404 33.906 12.055 1 32.03 149 SER B O 1
#

Secondary structure (DSSP, 8-state):
---GGGTT-BPPPEEEE--HHHHHHHHHHHT---GGGT-HHHHHHTT-SS-B--TTGGGG---SS-HHHHHT--GGGEEEEEEEEEESS--BTT-EEEEEEEEEEEEEEEETTEEEEEEEEEEEEE-TTS-EEEEEEEEEEE-------/---GGGTT-BPPPEEEE--HHHHHHHHHHHT---GGGT-HHHHHHTT-SS-B--TTGGGG---S--HHHHHT--GGGEEEEEEEEEESS--BTT-EEEEEEEEEEEEEEEETTEEEEEEEEEEEEE-TTS-EEEEEEEEEEE-------

Sequence (298 aa):
MLDKNAIGRASPPFLNEVEKGAIRRFAESLGDYNPIYYDEEYARASGYPTVVAPPTFPASFSSAADLRELLGVGIKSLLHAEQSFEYERPIFAGDRIFVATRVAEVLERTGPAGKMDVAVIEDEGRDEEGNLVFRARRTLIVRAAKENSMLDKNAIGRASPPFLNEVEKGAIRRFAESLGDYNPIYYDEEYARASGYPTVVAPPTFPASFSSAADLRELLGVGIKSLLHAEQSFEYERPIFAGDRIFVATRVAEVLERTGPAGKMDVAVIEDEGRDEEGNLVFRARRTLIVRAAKENS

Radius of gyration: 19.67 Å; Cα contacts (8 Å, |Δi|>4): 688; chains: 2; bounding box: 44×66×43 Å